Protein AF-A0ABD2TJL4-F1 (afdb_monomer_lite)

Foldseek 3Di:
DDDDDDDDDDDDDDDDDDDDDDDDDPPCPVVVPCPDPDDPPPPPPPPPPPDPPPPPPPPPPPPVPPPPPDPPPPDPPVPPPLVVQLVVCVVVPHDSVRSNVVSVVVVVVSVVVVVVVVVVDDDPVVVVVVVVVVVVVVVVVVVVVVVVVVVVVVVVVVVVVVVVVVVVVVVVVVVVVVVVVVVVVVVVVVVVVVVVVVVVVVVVVVVVVVVVVVVVVVVVVVVVVVVVVVVVVVVVVVVVVVVVVVVVVVVVVVD

pLDDT: mean 76.97, std 26.96, range [26.72, 98.69]

Radius of gyration: 64.55 Å; chains: 1; bounding box: 139×59×190 Å

InterPro domains:
  IPR024461 Coiled-coil domain-containing protein 90-like [PF07798] (80-253)
  IPR024461 Coiled-coil domain-containing protein 90-like [PTHR14360] (20-254)

Structure (mmCIF, N/CA/C/O backbone):
data_AF-A0ABD2TJL4-F1
#
_entry.id   AF-A0ABD2TJL4-F1
#
loop_
_atom_site.group_PDB
_atom_site.id
_atom_site.type_symbol
_atom_site.label_atom_id
_atom_site.label_alt_id
_atom_site.label_comp_id
_atom_site.label_asym_id
_atom_site.label_entity_id
_atom_site.label_seq_id
_atom_site.pdbx_PDB_ins_code
_atom_site.Cartn_x
_atom_site.Cartn_y
_atom_site.Cartn_z
_atom_site.occupancy
_atom_site.B_iso_or_equiv
_atom_site.auth_seq_id
_atom_site.auth_comp_id
_atom_site.auth_asym_id
_atom_site.auth_atom_id
_atom_site.pdbx_PDB_model_num
ATOM 1 N N . MET A 1 1 ? 21.143 36.050 20.249 1.00 42.44 1 MET A N 1
ATOM 2 C CA . MET A 1 1 ? 21.089 34.832 19.413 1.00 42.44 1 MET A CA 1
ATOM 3 C C . MET A 1 1 ? 22.159 33.862 19.900 1.00 42.44 1 MET A C 1
ATOM 5 O O . MET A 1 1 ? 23.292 33.943 19.453 1.00 42.44 1 MET A O 1
ATOM 9 N N . ALA A 1 2 ? 21.832 33.009 20.872 1.00 38.50 2 ALA A N 1
ATOM 10 C CA . ALA A 1 2 ? 22.730 31.973 21.382 1.00 38.50 2 ALA A CA 1
ATOM 11 C C . ALA A 1 2 ? 21.915 30.684 21.540 1.00 38.50 2 ALA A C 1
ATOM 13 O O . ALA A 1 2 ? 20.912 30.655 22.250 1.00 38.50 2 ALA A O 1
ATOM 14 N N . VAL A 1 3 ? 22.299 29.661 20.779 1.00 35.16 3 VAL A N 1
ATOM 15 C CA . VAL A 1 3 ? 21.586 28.390 20.629 1.00 35.16 3 VAL A CA 1
ATOM 16 C C . VAL A 1 3 ? 21.902 27.491 21.822 1.00 35.16 3 VAL A C 1
ATOM 18 O O . VAL A 1 3 ? 23.031 27.034 21.985 1.00 35.16 3 VAL A O 1
ATOM 21 N N . ALA A 1 4 ? 20.895 27.219 22.650 1.00 35.53 4 ALA A N 1
ATOM 22 C CA . ALA A 1 4 ? 20.973 26.240 23.725 1.00 35.53 4 ALA A CA 1
ATOM 23 C C . ALA A 1 4 ? 20.837 24.818 23.150 1.00 35.53 4 ALA A C 1
ATOM 25 O O . ALA A 1 4 ? 19.754 24.402 22.739 1.00 35.53 4 ALA A O 1
ATOM 26 N N . ARG A 1 5 ? 21.934 24.051 23.125 1.00 34.81 5 ARG A N 1
ATOM 27 C CA . ARG A 1 5 ? 21.904 22.601 22.872 1.00 34.81 5 ARG A CA 1
ATOM 28 C C . ARG A 1 5 ? 21.578 21.872 24.177 1.00 34.81 5 ARG A C 1
ATOM 30 O O . ARG A 1 5 ? 22.422 21.800 25.065 1.00 34.81 5 ARG A O 1
ATOM 37 N N . ARG A 1 6 ? 20.373 21.306 24.292 1.00 34.72 6 ARG A N 1
ATOM 38 C CA . ARG A 1 6 ? 20.069 20.289 25.311 1.00 34.72 6 ARG A CA 1
ATOM 39 C C . ARG A 1 6 ? 20.569 18.930 24.829 1.00 34.72 6 ARG A C 1
ATOM 41 O O . ARG A 1 6 ? 20.135 18.429 23.798 1.00 34.72 6 ARG A O 1
ATOM 48 N N . VAL A 1 7 ? 21.488 18.363 25.600 1.00 34.66 7 VAL A N 1
ATOM 49 C CA . VAL A 1 7 ? 21.928 16.969 25.526 1.00 34.66 7 VAL A CA 1
ATOM 50 C C . VAL A 1 7 ? 20.819 16.100 26.121 1.00 34.66 7 VAL A C 1
ATOM 52 O O . VAL A 1 7 ? 20.432 16.305 27.268 1.00 34.66 7 VAL A O 1
ATOM 55 N N . VAL A 1 8 ? 20.305 15.145 25.347 1.00 33.75 8 VAL A N 1
ATOM 56 C CA . VAL A 1 8 ? 19.460 14.055 25.853 1.00 33.75 8 VAL A CA 1
ATOM 57 C C . VAL A 1 8 ? 20.295 12.781 25.786 1.00 33.75 8 VAL A C 1
ATOM 59 O O . VAL A 1 8 ? 20.691 12.341 24.709 1.00 33.75 8 VAL A O 1
ATOM 62 N N . GLN A 1 9 ? 20.605 12.230 26.957 1.00 37.66 9 GLN A N 1
ATOM 63 C CA . GLN A 1 9 ? 21.255 10.935 27.137 1.00 37.66 9 GLN A CA 1
ATOM 64 C C . GLN A 1 9 ? 20.252 9.826 26.791 1.00 37.66 9 GLN A C 1
ATOM 66 O O . GLN A 1 9 ? 19.260 9.643 27.492 1.00 37.66 9 GLN A O 1
ATOM 71 N N . LEU A 1 10 ? 20.508 9.091 25.707 1.00 35.22 10 LEU A N 1
ATOM 72 C CA . LEU A 1 10 ? 19.808 7.846 25.394 1.00 35.22 10 LEU A CA 1
ATOM 73 C C . LEU A 1 10 ? 20.503 6.693 26.122 1.00 35.22 10 LEU A C 1
ATOM 75 O O . LEU A 1 10 ? 21.711 6.495 25.987 1.00 35.22 10 LEU A O 1
ATOM 79 N N . GLY A 1 11 ? 19.719 5.976 26.925 1.00 34.03 11 GLY A N 1
ATOM 80 C CA . GLY A 1 11 ? 20.148 4.826 27.706 1.00 34.03 11 GLY A CA 1
ATOM 81 C C . GLY A 1 11 ? 20.745 3.721 26.839 1.00 34.03 11 GLY A C 1
ATOM 82 O O . GLY A 1 11 ? 20.245 3.391 25.764 1.00 34.03 11 GLY A O 1
ATOM 83 N N . ALA A 1 12 ? 21.833 3.151 27.343 1.00 45.50 12 ALA A N 1
ATOM 84 C CA . ALA A 1 12 ? 22.473 1.972 26.800 1.00 45.50 12 ALA A CA 1
ATOM 85 C C . ALA A 1 12 ? 21.548 0.757 26.947 1.00 45.50 12 ALA A C 1
ATOM 87 O O . ALA A 1 12 ? 21.134 0.450 28.061 1.00 45.50 12 ALA A O 1
ATOM 88 N N . ASN A 1 13 ? 21.239 0.084 25.835 1.00 41.16 13 ASN A N 1
ATOM 89 C CA . ASN A 1 13 ? 21.202 -1.381 25.723 1.00 41.16 13 ASN A CA 1
ATOM 90 C C . A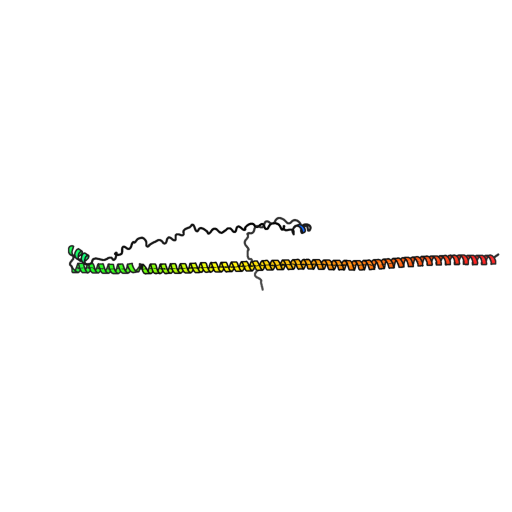SN A 1 13 ? 20.743 -1.804 24.320 1.00 41.16 13 ASN A C 1
ATOM 92 O O . ASN A 1 13 ? 19.564 -2.030 24.069 1.00 41.16 13 ASN A O 1
ATOM 96 N N . CYS A 1 14 ? 21.695 -1.967 23.402 1.00 33.62 14 CYS A N 1
ATOM 97 C CA . CYS A 1 14 ? 21.536 -2.890 22.282 1.00 33.62 14 CYS A CA 1
ATOM 98 C C . CYS A 1 14 ? 22.922 -3.407 21.885 1.00 33.62 14 CYS A C 1
ATOM 100 O O . CYS A 1 14 ? 23.736 -2.690 21.304 1.00 33.62 14 CYS A O 1
ATOM 102 N N . GLY A 1 15 ? 23.222 -4.643 22.283 1.00 40.53 15 GLY A N 1
ATOM 103 C CA . GLY A 1 15 ? 24.446 -5.329 21.900 1.00 40.53 15 GLY A CA 1
ATOM 104 C C . GLY A 1 15 ? 24.355 -5.792 20.452 1.00 40.53 15 GLY A C 1
ATOM 105 O O . GLY A 1 15 ? 23.811 -6.857 20.182 1.00 40.53 15 GLY A O 1
ATOM 106 N N . ILE A 1 16 ? 24.920 -5.017 19.528 1.00 36.53 16 ILE A N 1
ATOM 107 C CA . ILE A 1 16 ? 25.199 -5.473 18.164 1.00 36.53 16 ILE A CA 1
ATOM 108 C C . ILE A 1 16 ? 26.698 -5.762 18.081 1.00 36.53 16 ILE A C 1
ATOM 110 O O . ILE A 1 16 ? 27.532 -4.858 18.121 1.00 36.53 16 ILE A O 1
ATOM 114 N N . ARG A 1 17 ? 27.054 -7.049 17.994 1.00 34.81 17 ARG A N 1
ATOM 115 C CA . ARG A 1 17 ? 28.419 -7.496 17.687 1.00 34.81 17 ARG A CA 1
ATOM 116 C C . ARG A 1 17 ? 28.717 -7.166 16.221 1.00 34.81 17 ARG A C 1
ATOM 118 O O . ARG A 1 17 ? 28.210 -7.828 15.323 1.00 34.81 17 ARG A O 1
ATOM 125 N N . LEU A 1 18 ? 29.550 -6.155 15.992 1.00 31.59 18 LEU A N 1
ATOM 126 C CA . LEU A 1 18 ? 30.139 -5.844 14.688 1.00 31.59 18 LEU A CA 1
ATOM 127 C C . LEU A 1 18 ? 31.318 -6.788 14.414 1.00 31.59 18 LEU A C 1
ATOM 129 O O . LEU A 1 18 ? 32.402 -6.626 14.977 1.00 31.59 18 LEU A O 1
ATOM 133 N N . SER A 1 19 ? 31.126 -7.774 13.538 1.00 35.28 19 SER A N 1
ATOM 134 C CA . SER A 1 19 ? 32.228 -8.517 12.922 1.00 35.28 19 SER A CA 1
ATOM 135 C C . SER A 1 19 ? 32.819 -7.708 11.761 1.00 35.28 19 SER A C 1
ATOM 137 O O . SER A 1 19 ? 32.134 -7.354 10.807 1.00 35.28 19 SER A O 1
ATOM 139 N N . LYS A 1 20 ? 34.117 -7.422 11.902 1.00 33.03 20 LYS A N 1
ATOM 140 C CA . LYS A 1 20 ? 35.108 -6.892 10.949 1.00 33.03 20 LYS A CA 1
ATOM 141 C C . LYS A 1 20 ? 34.728 -6.951 9.456 1.00 33.03 20 LYS A C 1
ATOM 143 O O . LYS A 1 20 ? 34.492 -8.020 8.901 1.00 33.03 20 LYS A O 1
ATOM 148 N N . SER A 1 21 ? 34.812 -5.795 8.797 1.00 37.88 21 SER A N 1
ATOM 149 C CA . SER A 1 21 ? 34.733 -5.628 7.344 1.00 37.88 21 SER A CA 1
ATOM 150 C C . SER A 1 21 ? 35.943 -6.238 6.626 1.00 37.88 21 SER A C 1
ATOM 152 O O . SER A 1 21 ? 37.083 -5.862 6.909 1.00 37.88 21 SER A O 1
ATOM 154 N N . GLN A 1 22 ? 35.700 -7.086 5.628 1.00 34.91 22 GLN A N 1
ATOM 155 C CA . GLN A 1 22 ? 36.671 -7.406 4.581 1.00 34.91 22 GLN A CA 1
ATOM 156 C C . GLN A 1 22 ? 36.004 -7.269 3.204 1.00 34.91 22 GLN A C 1
ATOM 158 O O . GLN A 1 22 ? 35.014 -7.934 2.927 1.00 34.91 22 GLN A O 1
ATOM 163 N N . GLY A 1 23 ? 36.572 -6.371 2.391 1.00 34.91 23 GLY A N 1
ATOM 164 C CA . GLY A 1 23 ? 36.584 -6.337 0.921 1.00 34.91 23 GLY A CA 1
ATOM 165 C C . GLY A 1 23 ? 35.301 -6.672 0.154 1.00 34.91 23 GLY A C 1
ATOM 166 O O . GLY A 1 23 ? 34.973 -7.836 -0.054 1.00 34.91 23 GLY A O 1
ATOM 167 N N . ILE A 1 24 ? 34.660 -5.645 -0.407 1.00 36.31 24 ILE A N 1
ATOM 168 C CA . ILE A 1 24 ? 33.647 -5.796 -1.460 1.00 36.31 24 ILE A CA 1
ATOM 169 C C . ILE A 1 24 ? 34.366 -6.182 -2.761 1.00 36.31 24 ILE A C 1
ATOM 171 O O . ILE A 1 24 ? 35.155 -5.400 -3.285 1.00 36.31 24 ILE A O 1
ATOM 175 N N . ASN A 1 25 ? 34.090 -7.378 -3.288 1.00 34.94 25 ASN A N 1
ATOM 176 C CA . ASN A 1 25 ? 34.522 -7.803 -4.620 1.00 34.94 25 ASN A CA 1
ATOM 177 C C . ASN A 1 25 ? 33.280 -7.961 -5.518 1.00 34.94 25 ASN A C 1
ATOM 179 O O . ASN A 1 25 ? 32.357 -8.711 -5.191 1.00 34.94 25 ASN A O 1
ATOM 183 N N . ALA A 1 26 ? 33.239 -7.208 -6.620 1.00 40.59 26 ALA A N 1
ATOM 184 C CA . ALA A 1 26 ? 32.048 -6.939 -7.436 1.00 40.59 26 ALA A CA 1
ATOM 185 C C . ALA A 1 26 ? 31.557 -8.124 -8.298 1.00 40.59 26 ALA A C 1
ATOM 187 O O . ALA A 1 26 ? 30.568 -8.000 -9.012 1.00 40.59 26 ALA A O 1
ATOM 188 N N . SER A 1 27 ? 32.190 -9.294 -8.207 1.00 37.59 27 SER A N 1
ATOM 189 C CA . SER A 1 27 ? 31.814 -10.501 -8.957 1.00 37.59 27 SER A CA 1
ATOM 190 C C . SER A 1 27 ? 30.815 -11.423 -8.237 1.00 37.59 27 SER A C 1
ATOM 192 O O . SER A 1 27 ? 30.384 -12.416 -8.815 1.00 37.59 27 SER A O 1
ATOM 194 N N . LYS A 1 28 ? 30.396 -11.105 -6.999 1.00 34.62 28 LYS A N 1
ATOM 195 C CA . LYS A 1 28 ? 29.410 -11.903 -6.232 1.00 34.62 28 LYS A CA 1
ATOM 196 C C . LYS A 1 28 ? 27.978 -11.354 -6.229 1.00 34.62 28 LYS A C 1
ATOM 198 O O . LYS A 1 28 ? 27.081 -12.019 -5.716 1.00 34.62 28 LYS A O 1
ATOM 203 N N . VAL A 1 29 ? 27.737 -10.179 -6.813 1.00 37.38 29 VAL A N 1
ATOM 204 C CA . VAL A 1 29 ? 26.411 -9.529 -6.783 1.00 37.38 29 VAL A CA 1
ATOM 205 C C . VAL A 1 29 ? 25.371 -10.324 -7.587 1.00 37.38 29 VAL A C 1
ATOM 207 O O . VAL A 1 29 ? 24.209 -10.387 -7.197 1.00 37.38 29 VAL A O 1
ATOM 210 N N . SER A 1 30 ? 25.793 -11.040 -8.633 1.00 33.00 30 SER A N 1
ATOM 211 C CA . SER A 1 30 ? 24.885 -11.823 -9.482 1.00 33.00 30 SER A CA 1
ATOM 212 C C . SER A 1 30 ? 24.359 -13.112 -8.836 1.00 33.00 30 SER A C 1
ATOM 214 O O . SER A 1 30 ? 23.378 -13.664 -9.320 1.00 33.00 30 SER A O 1
ATOM 216 N N . ALA A 1 31 ? 24.964 -13.589 -7.740 1.00 34.97 31 ALA A N 1
ATOM 217 C CA . ALA A 1 31 ? 24.500 -14.790 -7.034 1.00 34.97 31 ALA A CA 1
ATOM 218 C C . ALA A 1 31 ? 23.518 -14.481 -5.888 1.00 34.97 31 ALA A C 1
ATOM 220 O O . ALA A 1 31 ? 22.809 -15.373 -5.435 1.00 34.97 31 ALA A O 1
ATOM 221 N N . ALA A 1 32 ? 23.442 -13.225 -5.431 1.00 34.97 32 ALA A N 1
ATOM 222 C CA . ALA A 1 32 ? 22.561 -12.827 -4.330 1.00 34.97 32 ALA A CA 1
ATOM 223 C C . ALA A 1 32 ? 21.126 -12.488 -4.779 1.00 34.97 32 ALA A C 1
ATOM 225 O O . ALA A 1 32 ? 20.250 -12.325 -3.933 1.00 34.97 32 ALA A O 1
ATOM 226 N N . LEU A 1 33 ? 20.869 -12.395 -6.093 1.00 35.19 33 LEU A N 1
ATOM 227 C CA . LEU A 1 33 ? 19.545 -12.068 -6.641 1.00 35.19 33 LEU A CA 1
ATOM 228 C C . LEU A 1 33 ? 18.708 -13.290 -7.047 1.00 35.19 33 LEU A C 1
ATOM 230 O O . LEU A 1 33 ? 17.633 -13.141 -7.621 1.00 35.19 33 LEU A O 1
ATOM 234 N N . LEU A 1 34 ? 19.179 -14.495 -6.732 1.00 35.91 34 LEU A N 1
ATOM 235 C CA . LEU A 1 34 ? 18.381 -15.713 -6.799 1.00 35.91 34 LEU A CA 1
ATOM 236 C C . LEU A 1 34 ? 17.977 -16.101 -5.378 1.00 35.91 34 LEU A C 1
ATOM 238 O O . LEU A 1 34 ? 18.436 -17.106 -4.840 1.00 35.91 34 LEU A O 1
ATOM 242 N N . ILE A 1 35 ? 17.124 -15.278 -4.756 1.00 39.25 35 ILE A N 1
ATOM 243 C CA . ILE A 1 35 ? 16.329 -15.772 -3.633 1.00 39.25 35 ILE A CA 1
ATOM 244 C C . ILE A 1 35 ? 15.370 -16.795 -4.224 1.00 39.25 35 ILE A C 1
ATOM 246 O O . ILE A 1 35 ? 14.420 -16.480 -4.942 1.00 39.25 35 ILE A O 1
ATOM 250 N N . ASP A 1 36 ? 15.755 -18.029 -3.947 1.00 30.31 36 ASP A N 1
ATOM 251 C CA . ASP A 1 36 ? 15.087 -19.277 -4.203 1.00 30.31 36 ASP A CA 1
ATOM 252 C C . ASP A 1 36 ? 13.565 -19.145 -4.098 1.00 30.31 36 ASP A C 1
ATOM 254 O O . ASP A 1 36 ? 12.971 -18.918 -3.042 1.00 30.31 36 ASP A O 1
ATOM 258 N N . ARG A 1 37 ? 12.932 -19.280 -5.260 1.00 37.72 37 ARG A N 1
ATOM 259 C CA . ARG A 1 37 ? 11.506 -19.506 -5.418 1.00 37.72 37 ARG A CA 1
ATOM 260 C C . ARG A 1 37 ? 11.262 -20.982 -5.115 1.00 37.72 37 ARG A C 1
ATOM 262 O O . ARG A 1 37 ? 10.964 -21.751 -6.022 1.00 37.72 37 ARG A O 1
ATOM 269 N N . SER A 1 38 ? 11.384 -21.387 -3.856 1.00 28.50 38 SER A N 1
ATOM 270 C CA . SER A 1 38 ? 10.951 -22.712 -3.436 1.00 28.50 38 SER A CA 1
ATOM 271 C C . SER A 1 38 ? 10.408 -22.674 -2.004 1.00 28.50 38 SER A C 1
ATOM 273 O O . SER A 1 38 ? 11.038 -22.201 -1.069 1.00 28.50 38 SER A O 1
ATOM 275 N N . GLN A 1 39 ? 9.162 -23.132 -1.874 1.00 31.36 39 GLN A N 1
ATOM 276 C CA . GLN A 1 39 ? 8.481 -23.431 -0.617 1.00 31.36 39 GLN A CA 1
ATOM 277 C C . GLN A 1 39 ? 8.200 -22.251 0.332 1.00 31.36 39 GLN A C 1
ATOM 279 O O . GLN A 1 39 ? 8.649 -22.222 1.475 1.00 31.36 39 GLN A O 1
ATOM 284 N N . ILE A 1 40 ? 7.218 -21.417 -0.035 1.00 33.34 40 ILE A N 1
ATOM 285 C CA . ILE A 1 40 ? 6.183 -21.088 0.964 1.00 33.34 40 ILE A CA 1
ATOM 286 C C . ILE A 1 40 ? 5.356 -22.365 1.107 1.00 33.34 40 ILE A C 1
ATOM 288 O O . ILE A 1 40 ? 4.298 -2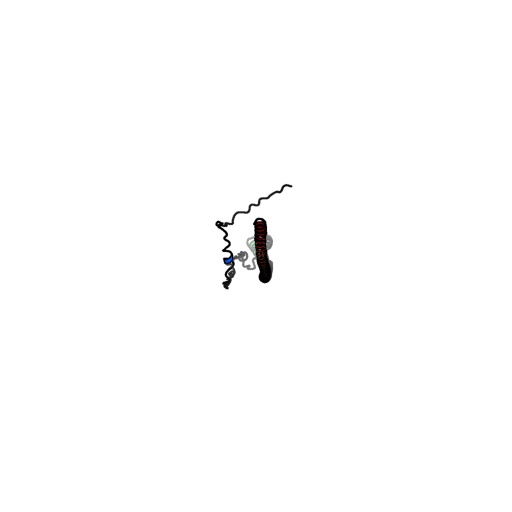2.530 0.502 1.00 33.34 40 ILE A O 1
ATOM 292 N N . ASN A 1 41 ? 5.942 -23.339 1.805 1.00 27.91 41 ASN A N 1
ATOM 293 C CA . ASN A 1 41 ? 5.224 -24.504 2.261 1.00 27.91 41 ASN A CA 1
ATOM 294 C C . ASN A 1 41 ? 4.058 -23.960 3.081 1.00 27.91 41 ASN A C 1
ATOM 296 O O . ASN A 1 41 ? 4.244 -23.029 3.872 1.00 27.91 41 ASN A O 1
ATOM 300 N N . ALA A 1 42 ? 2.867 -24.497 2.848 1.00 33.69 42 ALA A N 1
ATOM 301 C CA . ALA A 1 42 ? 1.696 -24.274 3.673 1.00 33.69 42 ALA A CA 1
ATOM 302 C C . ALA A 1 42 ? 1.965 -24.870 5.064 1.00 33.69 42 ALA A C 1
ATOM 304 O O . ALA A 1 42 ? 1.390 -25.875 5.466 1.00 33.69 42 ALA A O 1
ATOM 305 N N . GLY A 1 43 ? 2.900 -24.271 5.798 1.00 26.72 43 GLY A N 1
ATOM 306 C CA . GLY A 1 43 ? 3.000 -24.414 7.225 1.00 26.72 43 GLY A CA 1
ATOM 307 C C . GLY 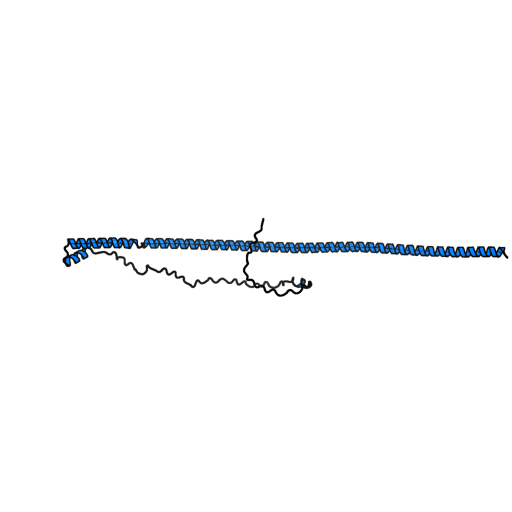A 1 43 ? 1.753 -23.750 7.748 1.00 26.72 43 GLY A C 1
ATOM 308 O O . GLY A 1 43 ? 1.681 -22.522 7.767 1.00 26.72 43 GLY A O 1
ATOM 309 N N . SER A 1 44 ? 0.756 -24.579 8.072 1.00 31.97 44 SER A N 1
ATOM 310 C CA . SER A 1 44 ? -0.312 -24.249 9.003 1.00 31.97 44 SER A CA 1
ATOM 311 C C . SER A 1 44 ? 0.282 -23.287 10.014 1.00 31.97 44 SER A C 1
ATOM 313 O O . SER A 1 44 ? 1.133 -23.677 10.820 1.00 31.97 44 SER A O 1
ATOM 315 N N . VAL A 1 45 ? -0.079 -22.009 9.901 1.00 30.52 45 VAL A N 1
ATOM 316 C CA . VAL A 1 45 ? 0.181 -21.075 10.977 1.00 30.52 45 VAL A CA 1
ATOM 317 C C . VAL A 1 45 ? -0.726 -21.608 12.066 1.00 30.52 45 VAL A C 1
ATOM 319 O O . VAL A 1 45 ? -1.913 -21.292 12.104 1.00 30.52 45 VAL A O 1
ATOM 322 N N . ASN A 1 46 ? -0.180 -22.501 12.894 1.00 32.59 46 ASN A N 1
ATOM 323 C CA . ASN A 1 46 ? -0.719 -22.788 14.201 1.00 32.59 46 ASN A CA 1
ATOM 324 C C . ASN A 1 46 ? -0.610 -21.459 14.936 1.00 32.59 46 ASN A C 1
ATOM 326 O O . ASN A 1 46 ? 0.352 -21.184 15.651 1.00 32.59 46 ASN A O 1
ATOM 330 N N . PHE A 1 47 ? -1.599 -20.601 14.691 1.00 29.45 47 PHE A N 1
ATOM 331 C CA . PHE A 1 47 ? -2.015 -19.626 15.658 1.00 29.45 47 PHE A CA 1
ATOM 332 C C . PHE A 1 47 ? -2.269 -20.465 16.887 1.00 29.45 47 PHE A C 1
ATOM 334 O O . PHE A 1 47 ? -3.165 -21.309 16.892 1.00 29.45 47 PHE A O 1
ATOM 341 N N . TYR A 1 48 ? -1.390 -20.303 17.872 1.00 31.95 48 TYR A N 1
ATOM 342 C CA . TYR A 1 48 ? -1.688 -20.679 19.231 1.00 31.95 48 TYR A CA 1
ATOM 343 C C . TYR A 1 48 ? -3.080 -20.119 19.483 1.00 31.95 48 TYR A C 1
ATOM 345 O O . TYR A 1 48 ? -3.267 -18.910 19.611 1.00 31.95 48 TYR A O 1
ATOM 353 N N . SER A 1 49 ? -4.068 -21.011 19.416 1.00 29.53 49 SER A N 1
ATOM 354 C CA . SER A 1 49 ? -5.352 -20.803 20.033 1.00 29.53 49 SER A CA 1
ATOM 355 C C . SER A 1 49 ? -4.957 -20.458 21.448 1.00 29.53 49 SER A C 1
ATOM 357 O O . SER A 1 49 ? -4.450 -21.324 22.161 1.00 29.53 49 SER A O 1
ATOM 359 N N . SER A 1 50 ? -5.042 -19.176 21.796 1.00 34.97 50 SER A N 1
ATOM 360 C CA . SER A 1 50 ? -4.970 -18.758 23.180 1.00 34.97 50 SER A CA 1
ATOM 361 C C . SER A 1 50 ? -6.030 -19.600 23.857 1.00 34.97 50 SER A C 1
ATOM 363 O O . SER A 1 50 ? -7.224 -19.381 23.642 1.00 34.97 50 SER A O 1
ATOM 365 N N . GLU A 1 51 ? -5.593 -20.656 24.549 1.00 30.31 51 GLU A N 1
ATOM 366 C CA . GLU A 1 51 ? -6.473 -21.411 25.413 1.00 30.31 51 GLU A CA 1
ATOM 367 C C . GLU A 1 51 ? -7.215 -20.365 26.237 1.00 30.31 51 GLU A C 1
ATOM 369 O O . GLU A 1 51 ? -6.577 -19.418 26.722 1.00 30.31 51 GLU A O 1
ATOM 374 N N . PRO A 1 52 ? -8.548 -20.469 26.351 1.00 34.41 52 PRO A N 1
ATOM 375 C CA . PRO A 1 52 ? -9.270 -19.599 27.249 1.00 34.41 52 PRO A CA 1
ATOM 376 C C . PRO A 1 52 ? -8.595 -19.797 28.592 1.00 34.41 52 PRO A C 1
ATOM 378 O O . PRO A 1 52 ? -8.583 -20.916 29.109 1.00 34.41 52 PRO A O 1
ATOM 381 N N . TYR A 1 53 ? -7.950 -18.744 29.092 1.00 30.55 53 TYR A N 1
ATOM 382 C CA . TYR A 1 53 ? -7.317 -18.743 30.395 1.00 30.55 53 TYR A CA 1
ATOM 383 C C . TYR A 1 53 ? -8.404 -19.227 31.340 1.00 30.55 53 TYR A C 1
ATOM 385 O O . TYR A 1 53 ? -9.369 -18.512 31.625 1.00 30.55 53 TYR A O 1
ATOM 393 N N . LYS A 1 54 ? -8.304 -20.496 31.743 1.00 34.81 54 LYS A N 1
ATOM 394 C CA . LYS A 1 54 ? -9.098 -21.036 32.824 1.00 34.81 54 LYS A CA 1
ATOM 395 C C . LYS A 1 54 ? -8.661 -20.190 33.995 1.00 34.81 54 LYS A C 1
ATOM 397 O O . LYS A 1 54 ? -7.578 -20.391 34.538 1.00 34.81 54 LYS A O 1
ATOM 402 N N . SER A 1 55 ? -9.480 -19.194 34.314 1.00 35.09 55 SER A N 1
ATOM 403 C CA . SER A 1 55 ? -9.430 -18.453 35.560 1.00 35.09 55 SER A CA 1
ATOM 404 C C . SER A 1 55 ? -9.707 -19.461 36.674 1.00 35.09 55 SER A C 1
ATOM 406 O O . SER A 1 55 ? -10.809 -19.595 37.192 1.00 35.09 55 SER A O 1
ATOM 408 N N . SER A 1 56 ? -8.690 -20.265 36.970 1.00 42.38 56 SER A N 1
ATOM 409 C CA . SER A 1 56 ? -8.573 -21.099 38.148 1.00 42.38 56 SER A CA 1
ATOM 410 C C . SER A 1 56 ? -7.822 -20.287 39.187 1.00 42.38 56 SER A C 1
ATOM 412 O O . SER A 1 56 ? -6.735 -20.625 39.633 1.00 42.38 56 SER A O 1
ATOM 414 N N . ALA A 1 57 ? -8.428 -19.177 39.555 1.00 39.41 57 ALA A N 1
ATOM 415 C CA . ALA A 1 57 ? -8.399 -18.698 40.910 1.00 39.41 57 ALA A CA 1
ATOM 416 C C . ALA A 1 57 ? -9.774 -18.089 41.063 1.00 39.41 57 ALA A C 1
ATOM 418 O O . ALA A 1 57 ? -10.055 -16.997 40.570 1.00 39.41 57 ALA A O 1
ATOM 419 N N . ALA A 1 58 ? -10.662 -18.870 41.668 1.00 41.47 58 ALA A N 1
ATOM 420 C CA . ALA A 1 58 ? -11.832 -18.327 42.299 1.00 41.47 58 ALA A CA 1
ATOM 421 C C . ALA A 1 58 ? -11.342 -17.190 43.204 1.00 41.47 58 ALA A C 1
ATOM 423 O O . ALA A 1 58 ? -10.991 -17.415 44.359 1.00 41.47 58 ALA A O 1
ATOM 424 N N . ASN A 1 59 ? -11.365 -15.958 42.693 1.00 38.84 59 ASN A N 1
ATOM 425 C CA . ASN A 1 59 ? -11.694 -14.806 43.505 1.00 38.84 59 ASN A CA 1
ATOM 426 C C . ASN A 1 59 ? -13.147 -15.036 43.894 1.00 38.84 59 ASN A C 1
ATOM 428 O O . ASN A 1 59 ? -14.086 -14.441 43.367 1.00 38.84 59 ASN A O 1
ATOM 432 N N . LYS A 1 60 ? -13.302 -15.995 44.809 1.00 36.75 60 LYS A N 1
ATOM 433 C CA . LYS A 1 60 ? -14.310 -16.007 45.831 1.00 36.75 60 LYS A CA 1
ATOM 434 C C . LYS A 1 60 ? -14.093 -14.649 46.478 1.00 36.75 60 LYS A C 1
ATOM 436 O O . LYS A 1 60 ? -13.287 -14.485 47.387 1.00 36.75 60 LYS A O 1
ATOM 441 N N . PHE A 1 61 ? -14.729 -13.632 45.905 1.00 39.38 61 PHE A N 1
ATOM 442 C CA . PHE A 1 61 ? -15.196 -12.529 46.696 1.00 39.38 61 PHE A CA 1
ATOM 443 C C . PHE A 1 61 ? -16.064 -13.235 47.719 1.00 39.38 61 PHE A C 1
ATOM 445 O O . PHE A 1 61 ? -17.217 -13.574 47.457 1.00 39.38 61 PHE A O 1
ATOM 452 N N . ASP A 1 62 ? -15.430 -13.598 48.835 1.00 37.91 62 ASP A N 1
ATOM 453 C CA . ASP A 1 62 ? -16.100 -13.834 50.084 1.00 37.91 62 ASP A CA 1
ATOM 454 C C . ASP A 1 62 ? -16.816 -12.509 50.329 1.00 37.91 62 ASP A C 1
ATOM 456 O O . ASP A 1 62 ? -16.327 -11.606 51.008 1.00 37.91 62 ASP A O 1
ATOM 460 N N . TYR A 1 63 ? -18.007 -12.381 49.736 1.00 41.62 63 TYR A N 1
ATOM 461 C CA . TYR A 1 63 ? -19.124 -11.786 50.422 1.00 41.62 63 TYR A CA 1
ATOM 462 C C . TYR A 1 63 ? -19.141 -12.533 51.736 1.00 41.62 63 TYR A C 1
ATOM 464 O O . TYR A 1 63 ? -19.681 -13.634 51.850 1.00 41.62 63 TYR A O 1
ATOM 472 N N . ARG A 1 64 ? -18.421 -11.969 52.705 1.00 39.19 64 ARG A N 1
ATOM 473 C CA . ARG A 1 64 ? -18.535 -12.306 54.100 1.00 39.19 64 ARG A CA 1
ATOM 474 C C . ARG A 1 64 ? -20.025 -12.166 54.331 1.00 39.19 64 ARG A C 1
ATOM 476 O O . ARG A 1 64 ? -20.546 -11.054 54.363 1.00 39.19 64 ARG A O 1
ATOM 483 N N . GLN A 1 65 ? -20.725 -13.295 54.320 1.00 41.25 65 GLN A N 1
ATOM 484 C CA . GLN A 1 65 ? -22.147 -13.350 54.569 1.00 41.25 65 GLN A CA 1
ATOM 485 C C . GLN A 1 65 ? -22.317 -12.996 56.038 1.00 41.25 65 GLN A C 1
ATOM 487 O O . GLN A 1 65 ? -22.437 -13.858 56.902 1.00 41.25 65 GLN A O 1
ATOM 492 N N . ILE A 1 66 ? -22.277 -11.698 56.330 1.00 44.47 66 ILE A N 1
ATOM 493 C CA . ILE A 1 66 ? -22.550 -11.152 57.656 1.00 44.47 66 ILE A CA 1
ATOM 494 C C . ILE A 1 66 ? -24.030 -11.410 58.013 1.00 44.47 66 ILE A C 1
ATOM 496 O O . ILE A 1 66 ? -24.420 -11.327 59.170 1.00 44.47 66 ILE A O 1
ATOM 500 N N . SER A 1 67 ? -24.854 -11.832 57.051 1.00 47.16 67 SER A N 1
ATOM 501 C CA . SER A 1 67 ? -26.280 -12.097 57.218 1.00 47.16 67 SER A CA 1
ATOM 502 C C . SER A 1 67 ? -26.665 -13.556 57.518 1.00 47.16 67 SER A C 1
ATOM 504 O O . SER A 1 67 ? -27.847 -13.805 57.745 1.00 47.16 67 SER A O 1
ATOM 506 N N . GLN A 1 68 ? -25.736 -14.523 57.589 1.00 41.91 68 GLN A N 1
ATOM 507 C CA . GLN A 1 68 ? -26.105 -15.928 57.866 1.00 41.91 68 GLN A CA 1
ATOM 508 C C . GLN A 1 68 ? -26.099 -16.360 59.343 1.00 41.91 68 GLN A C 1
ATOM 510 O O . GLN A 1 68 ? -26.455 -17.501 59.634 1.00 41.91 68 GLN A O 1
ATOM 515 N N . LEU A 1 69 ? -25.823 -15.464 60.297 1.00 42.69 69 LEU A N 1
ATOM 516 C CA . LEU A 1 69 ? -25.997 -15.759 61.728 1.00 42.69 69 LEU A CA 1
ATOM 517 C C . LEU A 1 69 ? -27.222 -15.072 62.339 1.00 42.69 69 LEU A C 1
ATOM 519 O O . LEU A 1 69 ? -27.159 -14.493 63.413 1.00 42.69 69 LEU A O 1
ATOM 523 N N . ALA A 1 70 ? -28.357 -15.162 61.659 1.00 42.44 70 ALA A N 1
ATOM 524 C CA . ALA A 1 70 ? -29.659 -15.138 62.307 1.00 42.44 70 ALA A CA 1
ATOM 525 C C . ALA A 1 70 ? -30.696 -15.627 61.299 1.00 42.44 70 ALA A C 1
ATOM 527 O O . ALA A 1 70 ? -31.132 -14.882 60.425 1.00 42.44 70 ALA A O 1
ATOM 528 N N . LYS A 1 71 ? -31.165 -16.871 61.452 1.00 38.81 71 LYS A N 1
ATOM 529 C CA . LYS A 1 71 ? -32.554 -17.153 61.078 1.00 38.81 71 LYS A CA 1
ATOM 530 C C . LYS A 1 71 ? -33.385 -16.093 61.810 1.00 38.81 71 LYS A C 1
ATOM 532 O O . LYS A 1 71 ? -33.345 -16.104 63.044 1.00 38.81 71 LYS A O 1
ATOM 537 N N . PRO A 1 72 ? -34.118 -15.181 61.145 1.00 45.34 72 PRO A N 1
ATOM 538 C CA . PRO A 1 72 ? -35.115 -14.435 61.868 1.00 45.34 72 PRO A CA 1
ATOM 539 C C . PRO A 1 72 ? -36.233 -15.440 62.067 1.00 45.34 72 PRO A C 1
ATOM 541 O O . PRO A 1 72 ? -37.142 -15.580 61.254 1.00 45.34 72 PRO A O 1
ATOM 544 N N . ASN A 1 73 ? -36.156 -16.173 63.166 1.00 38.88 73 ASN A N 1
ATOM 545 C CA . ASN A 1 73 ? -37.388 -16.526 63.824 1.00 38.88 73 ASN A CA 1
ATOM 546 C C . ASN A 1 73 ? -38.014 -15.174 64.172 1.00 38.88 73 ASN A C 1
ATOM 548 O O . ASN A 1 73 ? -37.624 -14.527 65.144 1.00 38.88 73 ASN A O 1
ATOM 552 N N . GLY A 1 74 ? -38.883 -14.686 63.280 1.00 48.09 74 GLY A N 1
ATOM 553 C CA . GLY A 1 74 ? -39.734 -13.542 63.549 1.00 48.09 74 GLY A CA 1
ATOM 554 C C . GLY A 1 74 ? -40.366 -13.766 64.917 1.00 48.09 74 GLY A C 1
ATOM 555 O O . GLY A 1 74 ? -40.828 -14.875 65.186 1.00 48.09 74 GLY A O 1
ATOM 556 N N . LYS A 1 75 ? -40.330 -12.726 65.761 1.00 44.00 75 LYS A N 1
ATOM 557 C CA . LYS A 1 75 ? -40.598 -12.706 67.218 1.00 44.00 75 LYS A CA 1
ATOM 558 C C . LYS A 1 75 ? -39.351 -12.684 68.116 1.00 44.00 75 LYS A C 1
ATOM 560 O O . LYS A 1 75 ? -39.245 -13.437 69.077 1.00 44.00 75 LYS A O 1
ATOM 565 N N . ARG A 1 76 ? -38.462 -11.715 67.894 1.00 46.97 76 ARG A N 1
ATOM 566 C CA . ARG A 1 76 ? -37.864 -10.983 69.026 1.00 46.97 76 ARG A CA 1
ATOM 567 C C . ARG A 1 76 ? -38.165 -9.493 68.909 1.00 46.97 76 ARG A C 1
ATOM 569 O O . ARG A 1 76 ? -37.279 -8.659 68.996 1.00 46.97 76 ARG A O 1
ATOM 576 N N . ALA A 1 77 ? -39.440 -9.162 68.718 1.00 56.12 77 ALA A N 1
ATOM 577 C CA . ALA A 1 77 ? -39.923 -7.978 69.407 1.00 56.12 77 ALA A CA 1
ATOM 578 C C . ALA A 1 77 ? -39.746 -8.310 70.893 1.00 56.12 77 ALA A C 1
ATOM 580 O O . ALA A 1 77 ? -40.197 -9.377 71.323 1.00 56.12 77 ALA A O 1
ATOM 581 N N . PHE A 1 78 ? -39.004 -7.491 71.636 1.00 56.91 78 PHE A N 1
ATOM 582 C CA . PHE A 1 78 ? -38.988 -7.557 73.095 1.00 56.91 78 PHE A CA 1
ATOM 583 C C . PHE A 1 78 ? -40.398 -7.192 73.570 1.00 56.91 78 PHE A C 1
ATOM 585 O O . PHE A 1 78 ? -40.675 -6.070 73.968 1.00 56.91 78 PHE A O 1
ATOM 592 N N . LEU A 1 79 ? -41.325 -8.139 73.435 1.00 68.69 79 LEU A N 1
ATOM 593 C CA . LEU A 1 79 ? -42.676 -8.039 73.946 1.00 68.69 79 LEU A CA 1
ATOM 594 C C . LEU A 1 79 ? -42.543 -8.245 75.446 1.00 68.69 79 LEU A C 1
ATOM 5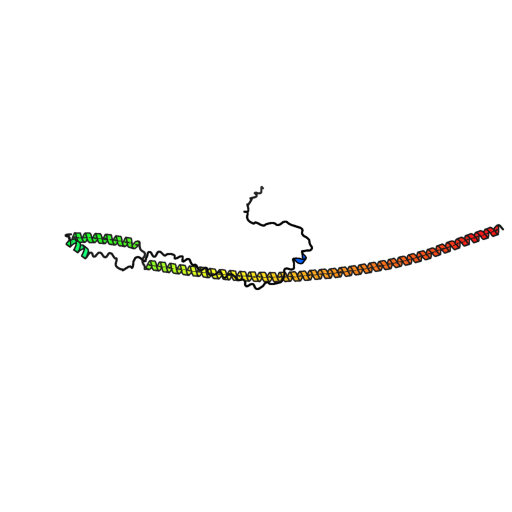96 O O . LEU A 1 79 ? -42.545 -9.374 75.939 1.00 68.69 79 LEU A O 1
ATOM 600 N N . VAL A 1 80 ? -42.322 -7.146 76.161 1.00 79.75 80 VAL A N 1
ATOM 601 C CA . VAL A 1 80 ? -42.484 -7.145 77.606 1.00 79.75 80 VAL A CA 1
ATOM 602 C C . VAL A 1 80 ? -43.960 -7.387 77.863 1.00 79.75 80 VAL A C 1
ATOM 604 O O . VAL A 1 80 ? -44.805 -6.564 77.524 1.00 79.75 80 VAL A O 1
ATOM 607 N N . ASP A 1 81 ? -44.273 -8.546 78.432 1.00 88.56 81 ASP A N 1
ATOM 608 C CA . ASP A 1 81 ? -45.593 -8.807 78.988 1.00 88.56 81 ASP A CA 1
ATOM 609 C C . ASP A 1 81 ? -45.756 -7.924 80.231 1.00 88.56 81 ASP A C 1
ATOM 611 O O . ASP A 1 81 ? -45.296 -8.266 81.329 1.00 88.56 81 ASP A O 1
ATOM 615 N N . THR A 1 82 ? -46.326 -6.738 80.014 1.00 89.94 82 THR A N 1
ATOM 616 C CA . THR A 1 82 ? -46.499 -5.692 81.026 1.00 89.94 82 THR A CA 1
ATOM 617 C C . THR A 1 82 ? -47.347 -6.196 82.186 1.00 89.94 82 THR A C 1
ATOM 619 O O . THR A 1 82 ? -46.982 -5.999 83.343 1.00 89.94 82 THR A O 1
ATOM 622 N N . LEU A 1 83 ? -48.416 -6.944 81.901 1.00 89.69 83 LEU A N 1
ATOM 623 C CA . LEU A 1 83 ? -49.298 -7.503 82.920 1.00 89.69 83 LEU A CA 1
ATOM 624 C C . LEU A 1 83 ? -48.579 -8.556 83.767 1.00 89.69 83 LEU A C 1
ATOM 626 O O . LEU A 1 83 ? -48.637 -8.506 84.996 1.00 89.69 83 LEU A O 1
ATOM 630 N N . ALA A 1 84 ? -47.861 -9.492 83.143 1.00 90.06 84 ALA A N 1
ATOM 631 C CA . ALA A 1 84 ? -47.104 -10.488 83.894 1.00 90.06 84 ALA A CA 1
ATOM 632 C C . ALA A 1 84 ? -45.952 -9.860 84.694 1.00 90.06 84 ALA A C 1
ATOM 634 O O . ALA A 1 84 ? -45.591 -10.379 85.752 1.00 90.06 84 ALA A O 1
ATOM 635 N N . LEU A 1 85 ? -45.361 -8.759 84.218 1.00 91.69 85 LEU A N 1
ATOM 636 C CA . LEU A 1 85 ? -44.323 -8.034 84.951 1.00 91.69 85 LEU A CA 1
ATOM 637 C C . LEU A 1 85 ? -44.884 -7.339 86.197 1.00 91.69 85 LEU A C 1
ATOM 639 O O . LEU A 1 85 ? -44.337 -7.552 87.279 1.00 91.69 85 LEU A O 1
ATOM 643 N N . VAL A 1 86 ? -46.005 -6.623 86.072 1.00 94.00 86 VAL A N 1
ATOM 644 C CA . VAL A 1 86 ? -46.704 -5.993 87.205 1.00 94.00 86 VAL A CA 1
ATOM 645 C C . VAL A 1 86 ? -47.096 -7.040 88.249 1.00 94.00 86 VAL A C 1
ATOM 647 O O . VAL A 1 86 ? -46.717 -6.916 89.411 1.00 94.00 86 VAL A O 1
ATOM 650 N N . ARG A 1 87 ? -47.733 -8.145 87.837 1.00 92.00 87 ARG A N 1
ATOM 651 C CA . ARG A 1 87 ? -48.157 -9.222 88.756 1.00 92.00 87 ARG A CA 1
ATOM 652 C C . ARG A 1 87 ? -46.990 -9.870 89.502 1.00 92.00 87 ARG A C 1
ATOM 654 O O . ARG A 1 87 ? -47.130 -10.256 90.661 1.00 92.00 87 ARG A O 1
ATOM 661 N N . ARG A 1 88 ? -45.818 -9.985 88.867 1.00 92.38 88 ARG A N 1
ATOM 662 C CA . ARG A 1 88 ? -44.599 -10.491 89.523 1.00 92.38 88 ARG A CA 1
ATOM 663 C C . ARG A 1 88 ? -44.014 -9.503 90.531 1.00 92.38 88 ARG A C 1
ATOM 665 O O . ARG A 1 88 ? -43.456 -9.947 91.532 1.00 92.38 88 ARG A O 1
ATOM 672 N N . LEU A 1 89 ? -44.105 -8.201 90.266 1.00 92.75 89 LEU A N 1
ATOM 673 C CA . LEU A 1 89 ? -43.661 -7.157 91.192 1.00 92.75 89 LEU A CA 1
ATOM 674 C C . LEU A 1 89 ? -44.586 -7.096 92.416 1.00 92.75 89 LEU A C 1
ATOM 676 O O . LEU A 1 89 ? -44.102 -7.116 93.547 1.00 92.75 89 LEU A O 1
ATOM 680 N N . GLU A 1 90 ? -45.900 -7.159 92.199 1.00 93.25 90 GLU A N 1
ATOM 681 C CA . GLU A 1 90 ? -46.910 -7.245 93.263 1.00 93.25 90 GLU A CA 1
ATOM 682 C C . GLU A 1 90 ? -46.717 -8.480 94.151 1.00 93.25 90 GLU A C 1
ATOM 684 O O . GLU A 1 90 ? -46.708 -8.375 95.376 1.00 93.25 90 GLU A O 1
ATOM 689 N N . ALA A 1 91 ? -46.467 -9.651 93.551 1.00 92.94 91 ALA A N 1
ATOM 690 C CA . ALA A 1 91 ? -46.206 -10.892 94.288 1.00 92.94 91 ALA A CA 1
ATOM 691 C C . ALA A 1 91 ? -44.943 -10.835 95.171 1.00 92.94 91 ALA A C 1
ATOM 693 O O . ALA A 1 91 ? -44.784 -11.655 96.074 1.00 92.94 91 ALA A O 1
ATOM 694 N N . ARG A 1 92 ? -44.038 -9.877 94.924 1.00 91.75 92 ARG A N 1
ATOM 695 C CA . ARG A 1 92 ? -42.846 -9.613 95.748 1.00 91.75 92 ARG A CA 1
ATOM 696 C C . ARG A 1 92 ? -43.024 -8.446 96.723 1.00 91.75 92 ARG A C 1
ATOM 698 O O . ARG A 1 92 ? -42.046 -8.022 97.332 1.00 91.75 92 ARG A O 1
ATOM 705 N N . GLY A 1 93 ? -44.251 -7.957 96.894 1.00 90.56 93 GLY A N 1
ATOM 706 C CA . GLY A 1 93 ? -44.594 -6.919 97.865 1.00 90.56 93 GLY A CA 1
ATOM 707 C C . GLY A 1 93 ? -44.471 -5.485 97.347 1.00 90.56 93 GLY A C 1
ATOM 708 O O . GLY A 1 93 ? -44.512 -4.562 98.156 1.00 90.56 93 GLY A O 1
ATOM 709 N N . VAL A 1 94 ? -44.324 -5.271 96.033 1.00 93.81 94 VAL A N 1
ATOM 710 C CA . VAL A 1 94 ? -44.359 -3.922 95.443 1.00 93.81 94 VAL A CA 1
ATOM 711 C C . VAL A 1 94 ? -45.820 -3.457 95.325 1.00 93.81 94 VAL A C 1
ATOM 713 O O . VAL A 1 94 ? -46.635 -4.193 94.769 1.00 93.81 94 VAL A O 1
ATOM 716 N N . PRO A 1 95 ? -46.186 -2.257 95.809 1.00 93.81 95 PRO A N 1
ATOM 717 C CA . PRO A 1 95 ? -47.524 -1.695 95.616 1.00 93.81 95 PRO A CA 1
ATOM 718 C C . PRO A 1 95 ? -47.905 -1.583 94.132 1.00 93.81 95 PRO A C 1
ATOM 720 O O . PRO A 1 95 ? -47.061 -1.224 93.313 1.00 93.81 95 PRO A O 1
ATOM 723 N N . SER A 1 96 ? -49.180 -1.821 93.802 1.00 91.44 96 SER A N 1
ATOM 724 C CA . SER A 1 96 ? -49.709 -1.831 92.421 1.00 91.44 96 SER A CA 1
ATOM 725 C C . SER A 1 96 ? -49.278 -0.605 91.604 1.00 91.44 96 SER A C 1
ATOM 727 O O . SER A 1 96 ? -48.719 -0.760 90.523 1.00 91.44 96 SER A O 1
ATOM 729 N N . GLU A 1 97 ? -49.435 0.610 92.144 1.00 91.62 97 GLU A N 1
ATOM 730 C CA . GLU A 1 97 ? -49.061 1.844 91.430 1.00 91.62 97 GLU A CA 1
ATOM 731 C C . GLU A 1 97 ? -47.555 1.941 91.144 1.00 91.62 97 GLU A C 1
ATOM 733 O O . GLU A 1 97 ? -47.137 2.400 90.083 1.00 91.62 97 GLU A O 1
ATOM 738 N N . GLN A 1 98 ? -46.717 1.471 92.072 1.00 92.38 98 GLN A N 1
ATOM 739 C CA . GLN A 1 98 ? -45.266 1.465 91.879 1.00 92.38 98 GLN A CA 1
ATOM 740 C C . GLN A 1 98 ? -44.846 0.384 90.877 1.00 92.38 98 GLN A C 1
ATOM 742 O O . GLN A 1 98 ? -43.952 0.614 90.064 1.00 92.38 98 GLN A O 1
ATOM 747 N N . ALA A 1 99 ? -45.500 -0.780 90.898 1.00 93.12 99 ALA A N 1
ATOM 748 C CA . ALA A 1 99 ? -45.264 -1.853 89.939 1.00 93.12 99 ALA A CA 1
ATOM 749 C C . ALA A 1 99 ? -45.632 -1.431 88.505 1.00 93.12 99 ALA A C 1
ATOM 751 O O . ALA A 1 99 ? -44.887 -1.732 87.566 1.00 93.12 99 ALA A O 1
ATOM 752 N N . GLU A 1 100 ? -46.733 -0.696 88.340 1.00 92.06 100 GLU A N 1
ATOM 753 C CA . GLU A 1 100 ? -47.147 -0.100 87.066 1.00 92.06 100 GLU A CA 1
ATOM 754 C C . GLU A 1 100 ? -46.166 0.978 86.593 1.00 92.06 100 GLU A C 1
ATOM 756 O O . GLU A 1 100 ? -45.703 0.913 85.453 1.00 92.06 100 GLU A O 1
ATOM 761 N N . ALA A 1 101 ? -45.763 1.908 87.466 1.00 93.31 101 ALA A N 1
ATOM 762 C CA . ALA A 1 101 ? -44.806 2.962 87.125 1.00 93.31 101 ALA A CA 1
ATOM 763 C C . ALA A 1 101 ? -43.435 2.404 86.697 1.00 93.31 101 ALA A C 1
ATOM 765 O O . ALA A 1 101 ? -42.877 2.825 85.682 1.00 93.31 101 ALA A O 1
ATOM 766 N N . ILE A 1 102 ? -42.909 1.410 87.422 1.00 92.44 102 ILE A N 1
ATOM 767 C CA . ILE A 1 102 ? -41.650 0.729 87.076 1.00 92.44 102 ILE A CA 1
ATOM 768 C C . ILE A 1 102 ? -41.782 0.003 85.733 1.00 92.44 102 ILE A C 1
ATOM 770 O O . ILE A 1 102 ? -40.894 0.092 84.884 1.00 92.44 102 ILE A O 1
ATOM 774 N N . THR A 1 103 ? -42.896 -0.701 85.519 1.00 92.69 103 THR A N 1
ATOM 775 C CA . THR A 1 103 ? -43.164 -1.403 84.256 1.00 92.69 103 THR A CA 1
ATOM 776 C C . THR A 1 103 ? -43.263 -0.425 83.083 1.00 92.69 103 THR A C 1
ATOM 778 O O . THR A 1 103 ? -42.719 -0.708 82.014 1.00 92.69 103 THR A O 1
ATOM 781 N N . SER A 1 104 ? -43.890 0.737 83.282 1.00 91.38 104 SER A N 1
ATOM 782 C CA . SER A 1 104 ? -43.990 1.800 82.278 1.00 91.38 104 SER A CA 1
ATOM 783 C C . SER A 1 104 ? -42.613 2.343 81.894 1.00 91.38 104 SER A C 1
ATOM 785 O O . SER A 1 104 ? -42.270 2.331 80.715 1.00 91.38 104 SER A O 1
ATOM 787 N N . ALA A 1 105 ? -41.787 2.720 82.877 1.00 93.56 105 ALA A N 1
ATOM 788 C CA . ALA A 1 105 ? -40.442 3.248 82.632 1.00 93.56 105 ALA A CA 1
ATOM 789 C C . ALA A 1 105 ? -39.531 2.237 81.909 1.00 93.56 105 ALA A C 1
ATOM 791 O O . ALA A 1 105 ? -38.780 2.595 81.006 1.00 93.56 105 ALA A O 1
ATOM 792 N N . ILE A 1 106 ? -39.618 0.948 82.265 1.00 90.75 106 ILE A N 1
ATOM 793 C CA . ILE A 1 106 ? -38.874 -0.119 81.575 1.00 90.75 106 ILE A CA 1
ATOM 794 C C . ILE A 1 106 ? -39.346 -0.270 80.124 1.00 90.75 106 ILE A C 1
ATOM 796 O O . ILE A 1 106 ? -38.526 -0.464 79.228 1.00 90.75 106 ILE A O 1
ATOM 800 N N . THR A 1 107 ? -40.657 -0.197 79.886 1.00 89.38 107 THR A N 1
ATOM 801 C CA . THR A 1 107 ? -41.229 -0.334 78.540 1.00 89.38 107 THR A CA 1
ATOM 802 C C . THR A 1 107 ? -40.816 0.835 77.643 1.00 89.38 107 THR A C 1
ATOM 804 O O . THR A 1 107 ? -40.473 0.613 76.486 1.00 89.38 107 THR A O 1
ATOM 807 N N . GLU A 1 108 ? -40.778 2.054 78.182 1.00 89.94 108 GLU A N 1
ATOM 808 C CA . GLU A 1 108 ? -40.316 3.260 77.484 1.00 89.94 108 GLU A CA 1
ATOM 809 C C . GLU A 1 108 ? -38.841 3.150 77.073 1.00 89.94 108 GLU A C 1
ATOM 811 O O . GLU A 1 108 ? -38.532 3.194 75.884 1.00 89.94 108 GLU A O 1
ATOM 816 N N . VAL A 1 109 ? -37.939 2.854 78.019 1.00 91.25 109 VAL A N 1
ATOM 817 C CA . VAL A 1 109 ? -36.500 2.691 77.728 1.00 91.25 109 VAL A CA 1
ATOM 818 C C . VAL A 1 109 ? -36.240 1.573 76.712 1.00 91.25 109 VAL A C 1
ATOM 820 O O . VAL A 1 109 ? -35.333 1.682 75.883 1.00 91.25 109 VAL A O 1
ATOM 823 N N . LEU A 1 110 ? -37.015 0.483 76.756 1.00 88.62 110 LEU A N 1
ATOM 824 C CA . LEU A 1 110 ? -36.896 -0.612 75.790 1.00 88.62 110 LEU A CA 1
ATOM 825 C C . LEU A 1 110 ? -37.395 -0.231 74.396 1.00 88.62 110 LEU A C 1
ATOM 827 O O . LEU A 1 110 ? -36.772 -0.649 73.419 1.00 88.62 110 LEU A O 1
ATOM 831 N N . ASN A 1 111 ? -38.473 0.548 74.293 1.00 87.06 111 ASN A N 1
ATOM 832 C CA . ASN A 1 111 ? -38.968 1.050 73.013 1.00 87.06 111 ASN A CA 1
ATOM 833 C C . ASN A 1 111 ? -37.956 2.010 72.376 1.00 87.06 111 ASN A C 1
ATOM 835 O O . ASN A 1 111 ? -37.572 1.787 71.229 1.00 87.06 111 ASN A O 1
ATOM 839 N N . ASP A 1 112 ? -37.433 2.971 73.142 1.00 88.62 112 ASP A N 1
ATOM 840 C CA . ASP A 1 112 ? -36.409 3.916 72.674 1.00 88.62 112 ASP A CA 1
ATOM 841 C C . ASP A 1 112 ? -35.132 3.190 72.230 1.00 88.62 112 ASP A C 1
ATOM 843 O O . ASP A 1 112 ? -34.560 3.458 71.170 1.00 88.62 112 ASP A O 1
ATOM 847 N N . SER A 1 113 ? -34.694 2.204 73.021 1.00 87.31 113 SER A N 1
ATOM 848 C CA . SER A 1 113 ? -33.525 1.387 72.686 1.00 87.31 113 SER A CA 1
ATOM 849 C C . SER A 1 113 ? -33.749 0.566 71.414 1.00 87.31 113 SER A C 1
ATOM 851 O O . SER A 1 113 ? -32.831 0.419 70.605 1.00 87.31 113 SER A O 1
ATOM 853 N N . LEU A 1 114 ? -34.954 0.019 71.222 1.00 84.25 114 LEU A N 1
ATOM 854 C CA . LEU A 1 114 ? -35.294 -0.776 70.045 1.00 84.25 114 LEU A CA 1
ATOM 855 C C . LEU A 1 114 ? -35.374 0.087 68.784 1.00 84.25 114 LEU A C 1
ATOM 857 O O . LEU A 1 114 ? -34.865 -0.335 67.748 1.00 84.25 114 LEU A O 1
ATOM 861 N N . GLU A 1 115 ? -35.965 1.278 68.866 1.00 83.62 115 GLU A N 1
ATOM 862 C CA . GLU A 1 115 ? -36.044 2.222 67.748 1.00 83.62 115 GLU A CA 1
ATOM 863 C C . GLU A 1 115 ? -34.649 2.703 67.330 1.00 83.62 115 GLU A C 1
ATOM 865 O O . GLU A 1 115 ? -34.281 2.613 66.155 1.00 83.62 115 GLU A O 1
ATOM 870 N N . ASN A 1 116 ? -33.806 3.078 68.296 1.00 86.50 116 ASN A N 1
ATOM 871 C CA . ASN A 1 116 ? -32.424 3.475 68.030 1.00 86.50 116 ASN A CA 1
ATOM 872 C C . ASN A 1 116 ? -31.604 2.354 67.356 1.00 86.50 116 ASN A C 1
ATOM 874 O O . ASN A 1 116 ? -30.839 2.596 66.420 1.00 86.50 116 ASN A O 1
ATOM 878 N N . VAL A 1 117 ? -31.783 1.103 67.793 1.00 84.75 117 VAL A N 1
ATOM 879 C CA . VAL A 1 117 ? -31.130 -0.055 67.166 1.00 84.75 117 VAL A CA 1
ATOM 880 C C . VAL A 1 117 ? -31.720 -0.341 65.780 1.00 84.75 117 VAL A C 1
ATOM 882 O O . VAL A 1 117 ? -30.962 -0.650 64.862 1.00 84.75 117 VAL A O 1
ATOM 885 N N . ALA A 1 118 ? -33.034 -0.199 65.590 1.00 83.50 118 ALA A N 1
ATOM 886 C CA . ALA A 1 118 ? -33.699 -0.414 64.305 1.00 83.50 118 ALA A CA 1
ATOM 887 C C . ALA A 1 118 ? -33.178 0.529 63.209 1.00 83.50 118 ALA A C 1
ATOM 889 O O . ALA A 1 118 ? -32.983 0.078 62.083 1.00 83.50 118 ALA A O 1
ATOM 890 N N . HIS A 1 119 ? -32.850 1.783 63.541 1.00 81.62 119 HIS A N 1
ATOM 891 C CA . HIS A 1 119 ? -32.229 2.729 62.602 1.00 81.62 119 HIS A CA 1
ATOM 892 C C . HIS A 1 119 ? -30.839 2.304 62.096 1.00 81.62 119 HIS A C 1
ATOM 894 O O . HIS A 1 119 ? -30.405 2.765 61.042 1.00 81.62 119 HIS A O 1
ATOM 900 N N . SER A 1 120 ? -30.139 1.416 62.810 1.00 86.19 120 SER A N 1
ATOM 901 C CA . SER A 1 120 ? -28.837 0.881 62.378 1.00 86.19 120 SER A CA 1
ATOM 902 C C . SER A 1 120 ? -28.961 -0.288 61.393 1.00 86.19 120 SER A C 1
ATOM 904 O O . SER A 1 120 ? -27.956 -0.730 60.830 1.00 86.19 120 SER A O 1
ATOM 906 N N . PHE A 1 121 ? -30.173 -0.810 61.183 1.00 85.94 121 PHE A N 1
ATOM 907 C CA . PHE A 1 121 ? -30.436 -1.915 60.269 1.00 85.94 121 PHE A CA 1
ATOM 908 C C . PHE A 1 121 ? -31.164 -1.439 59.015 1.00 85.94 121 PHE A C 1
ATOM 910 O O . PHE A 1 121 ? -32.025 -0.569 59.048 1.00 85.94 121 PHE A O 1
ATOM 917 N N . VAL A 1 122 ? -30.842 -2.071 57.890 1.00 87.38 122 VAL A N 1
ATOM 918 C CA . VAL A 1 122 ? -31.561 -1.881 56.627 1.00 87.38 122 VAL A CA 1
ATOM 919 C C . VAL A 1 122 ? -32.674 -2.919 56.540 1.00 87.38 122 VAL A C 1
ATOM 921 O O . VAL A 1 122 ? -32.471 -4.088 56.890 1.00 87.38 122 VAL A O 1
ATOM 924 N N . SER A 1 123 ? -33.853 -2.521 56.059 1.00 87.75 123 SER A N 1
ATOM 925 C CA . SER A 1 123 ? -34.951 -3.468 55.876 1.00 87.75 123 SER A CA 1
ATOM 926 C C . SER A 1 123 ? -34.617 -4.499 54.790 1.00 87.75 123 SER A C 1
ATOM 928 O O . SER A 1 123 ? -33.863 -4.247 53.848 1.00 87.75 123 SER A O 1
ATOM 930 N N . ARG A 1 124 ? -35.219 -5.690 54.875 1.00 89.12 124 ARG A N 1
ATOM 931 C CA . ARG A 1 124 ? -35.026 -6.728 53.847 1.00 89.12 124 ARG A CA 1
ATOM 932 C C . ARG A 1 124 ? -35.464 -6.268 52.457 1.00 89.12 124 ARG A C 1
ATOM 934 O O . ARG A 1 124 ? -34.814 -6.615 51.478 1.00 89.12 124 ARG A O 1
ATOM 941 N N . ALA A 1 125 ? -36.533 -5.476 52.385 1.00 89.94 125 ALA A N 1
ATOM 942 C CA . ALA A 1 125 ? -37.038 -4.934 51.130 1.00 89.94 125 ALA A CA 1
ATOM 943 C C . ALA A 1 125 ? -36.041 -3.951 50.492 1.00 89.94 125 ALA A C 1
ATOM 945 O O . ALA A 1 125 ? -35.789 -4.024 49.292 1.00 89.94 125 ALA A O 1
ATOM 946 N N . GLU A 1 126 ? -35.431 -3.067 51.286 1.00 89.56 126 GLU A N 1
ATOM 947 C CA . GLU A 1 126 ? -34.409 -2.131 50.799 1.00 89.56 126 GLU A CA 1
ATOM 948 C C . GLU A 1 126 ? -33.123 -2.847 50.382 1.00 89.56 126 GLU A C 1
ATOM 950 O O . GLU A 1 126 ? -32.551 -2.515 49.343 1.00 89.56 126 GLU A O 1
ATOM 955 N N . MET A 1 127 ? -32.695 -3.861 51.142 1.00 93.12 127 MET A N 1
ATOM 956 C CA . MET A 1 127 ? -31.542 -4.692 50.789 1.00 93.12 127 MET A CA 1
ATOM 957 C C . MET A 1 127 ? -31.757 -5.398 49.446 1.00 93.12 127 MET A C 1
ATOM 959 O O . MET A 1 127 ? -30.915 -5.285 48.559 1.00 93.12 127 MET A O 1
ATOM 963 N N . GLN A 1 128 ? -32.910 -6.048 49.265 1.00 94.38 128 GLN A N 1
ATOM 964 C CA . GLN A 1 128 ? -33.256 -6.730 48.017 1.00 94.38 128 GLN A CA 1
ATOM 965 C C . GLN A 1 128 ? -33.369 -5.749 46.842 1.00 94.38 128 GLN A C 1
ATOM 967 O O . GLN A 1 128 ? -32.899 -6.034 45.744 1.00 94.38 128 GLN A O 1
ATOM 972 N N . LYS A 1 129 ? -33.937 -4.558 47.064 1.00 95.75 129 LYS A N 1
ATOM 973 C CA . LYS A 1 129 ? -33.978 -3.499 46.046 1.00 95.75 129 LYS A CA 1
ATOM 974 C C . LYS A 1 129 ? -32.571 -3.062 45.627 1.00 95.75 129 LYS A C 1
ATOM 976 O O . LYS A 1 129 ? -32.324 -2.890 44.437 1.00 95.75 129 LYS A O 1
ATOM 981 N N . SER A 1 130 ? -31.659 -2.879 46.583 1.00 94.31 130 SER A N 1
ATOM 982 C CA . SER A 1 130 ? -30.261 -2.529 46.303 1.00 94.31 130 SER A CA 1
ATOM 983 C C . SER A 1 130 ? -29.558 -3.625 45.498 1.00 94.31 130 SER A C 1
ATOM 985 O O . SER A 1 130 ? -28.899 -3.322 44.506 1.00 94.31 130 SER A O 1
ATOM 987 N N . GLU A 1 131 ? -29.765 -4.894 45.861 1.00 95.88 131 GLU A N 1
ATOM 988 C CA . GLU A 1 131 ? -29.230 -6.053 45.137 1.00 95.88 131 GLU A CA 1
ATOM 989 C C . GLU A 1 131 ? -29.732 -6.099 43.687 1.00 95.88 131 GLU A C 1
ATOM 991 O O . GLU A 1 131 ? -28.923 -6.167 42.765 1.00 95.88 131 GLU A O 1
ATOM 996 N N . MET A 1 132 ? -31.041 -5.930 43.466 1.00 96.38 132 MET A N 1
ATOM 997 C CA . MET A 1 132 ? -31.618 -5.876 42.117 1.00 96.38 132 MET A CA 1
ATOM 998 C C . MET A 1 132 ? -31.039 -4.730 41.274 1.00 96.38 132 MET A C 1
ATOM 1000 O O . MET A 1 132 ? -30.772 -4.906 40.086 1.00 96.38 132 MET A O 1
ATOM 1004 N N . ILE A 1 133 ? -30.831 -3.548 41.867 1.00 97.19 133 ILE A N 1
ATOM 1005 C CA . ILE A 1 133 ? -30.223 -2.403 41.170 1.00 97.19 133 ILE A CA 1
ATOM 1006 C C . ILE A 1 133 ? -28.760 -2.702 40.819 1.00 97.19 133 ILE A C 1
ATOM 1008 O O . ILE A 1 133 ? -28.320 -2.395 39.711 1.00 97.19 133 ILE A O 1
ATOM 1012 N N . GLN A 1 134 ? -28.002 -3.303 41.739 1.00 97.44 134 GLN A N 1
ATOM 1013 C CA . GLN A 1 134 ? -26.614 -3.692 41.488 1.00 97.44 134 GLN A CA 1
ATOM 1014 C C . GLN A 1 134 ? -26.516 -4.736 40.375 1.00 97.44 134 GLN A C 1
ATOM 1016 O O . GLN A 1 134 ? -25.704 -4.572 39.465 1.00 97.44 134 GLN A O 1
ATOM 1021 N N . GLU A 1 135 ? -27.366 -5.761 40.399 1.00 96.38 135 GLU A N 1
ATOM 1022 C CA . GLU A 1 135 ? -27.413 -6.797 39.368 1.00 96.38 135 GLU A CA 1
ATOM 1023 C C . GLU A 1 135 ? -27.787 -6.214 37.998 1.00 96.38 135 GLU A C 1
ATOM 1025 O O . GLU A 1 135 ? -27.125 -6.502 36.999 1.00 96.38 135 GLU A O 1
ATOM 1030 N N . ALA A 1 136 ? -28.779 -5.319 37.946 1.00 97.44 136 ALA A N 1
ATOM 1031 C CA . ALA A 1 136 ? -29.165 -4.630 36.717 1.00 97.44 136 ALA A CA 1
ATOM 1032 C C . ALA A 1 136 ? -28.020 -3.772 36.150 1.00 97.44 136 ALA A C 1
ATOM 1034 O O . ALA A 1 136 ? -27.735 -3.829 34.951 1.00 97.44 136 ALA A O 1
ATOM 1035 N N . ASN A 1 137 ? -27.325 -3.015 37.004 1.00 98.06 137 ASN A N 1
ATOM 1036 C CA . ASN A 1 137 ? -26.179 -2.201 36.597 1.00 98.06 137 ASN A CA 1
ATOM 1037 C C . ASN A 1 137 ? -25.014 -3.062 36.100 1.00 98.06 137 ASN A C 1
ATOM 1039 O O . ASN A 1 137 ? -24.401 -2.736 35.084 1.00 98.06 137 ASN A O 1
ATOM 1043 N N . LEU A 1 138 ? -24.727 -4.175 36.779 1.00 98.25 138 LEU A N 1
ATOM 1044 C CA . LEU A 1 138 ? -23.673 -5.104 36.382 1.00 98.25 138 LEU A CA 1
ATOM 1045 C C . LEU A 1 138 ? -23.999 -5.780 35.047 1.00 98.25 138 LEU A C 1
ATOM 1047 O O . LEU A 1 138 ? -23.129 -5.892 34.184 1.00 98.25 138 LEU A O 1
ATOM 1051 N N . SER A 1 139 ? -25.255 -6.180 34.848 1.00 97.69 139 SER A N 1
ATOM 1052 C CA . SER A 1 139 ? -25.732 -6.747 33.585 1.00 97.69 139 SER A CA 1
ATOM 1053 C C . SER A 1 139 ? -25.613 -5.740 32.437 1.00 97.69 139 SER A C 1
ATOM 1055 O O . SER A 1 139 ? -25.052 -6.056 31.385 1.00 97.69 139 SER A O 1
ATOM 1057 N N . LYS A 1 140 ? -26.034 -4.489 32.667 1.00 98.19 140 LYS A N 1
ATOM 1058 C CA . LYS A 1 140 ? -25.888 -3.400 31.696 1.00 98.19 140 LYS A CA 1
ATOM 1059 C C . LYS A 1 140 ? -24.420 -3.155 31.346 1.00 98.19 140 LYS A C 1
ATOM 1061 O O . LYS A 1 140 ? -24.071 -3.187 30.169 1.00 98.19 140 LYS A O 1
ATOM 1066 N N . PHE A 1 141 ? -23.556 -2.999 32.347 1.00 98.25 141 PHE A N 1
ATOM 1067 C CA . PHE A 1 141 ? -22.120 -2.811 32.141 1.00 98.25 141 PHE A CA 1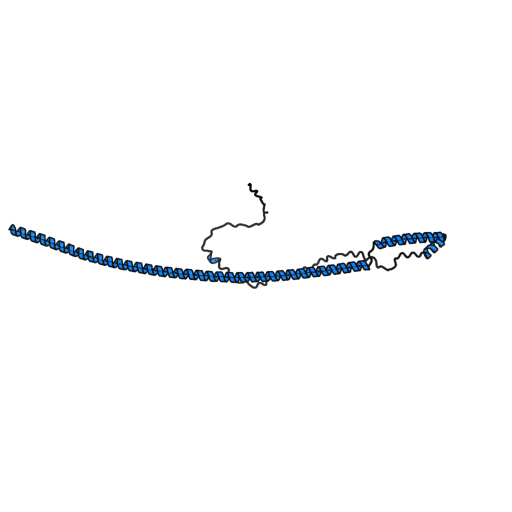
ATOM 1068 C C . PHE A 1 141 ? -21.506 -3.957 31.329 1.00 98.25 141 PHE A C 1
ATOM 1070 O O . PHE A 1 141 ? -20.782 -3.720 30.365 1.00 98.25 141 PHE A O 1
ATOM 1077 N N . LYS A 1 142 ? -21.846 -5.208 31.659 1.00 98.31 142 LYS A N 1
ATOM 1078 C CA . LYS A 1 142 ? -21.390 -6.381 30.908 1.00 98.31 142 LYS A CA 1
ATOM 1079 C C . LYS A 1 142 ? -21.815 -6.315 29.438 1.00 98.31 142 LYS A C 1
ATOM 1081 O O . LYS A 1 142 ? -20.992 -6.582 28.566 1.00 98.31 142 LYS A O 1
ATOM 1086 N N . SER A 1 143 ? -23.068 -5.946 29.168 1.00 98.06 143 SER A N 1
ATOM 1087 C CA . SER A 1 143 ? -23.577 -5.823 27.797 1.00 98.06 143 SER A CA 1
ATOM 1088 C C . SER A 1 143 ? -22.880 -4.712 27.005 1.00 98.06 143 SER A C 1
ATOM 1090 O O . SER A 1 143 ? -22.533 -4.920 25.845 1.00 98.06 143 SER A O 1
ATOM 1092 N N . GLU A 1 144 ? -22.594 -3.569 27.635 1.00 98.31 144 GLU A N 1
ATOM 1093 C CA . GLU A 1 144 ? -21.875 -2.457 27.007 1.00 98.31 144 GLU A CA 1
ATOM 1094 C C . GLU A 1 144 ? -20.422 -2.831 26.695 1.00 98.31 144 GLU A C 1
ATOM 1096 O O . GLU A 1 144 ? -19.941 -2.567 25.594 1.00 98.31 144 GLU A O 1
ATOM 1101 N N . VAL A 1 145 ? -19.733 -3.501 27.626 1.00 98.19 145 VAL A N 1
ATOM 1102 C CA . VAL A 1 145 ? -18.362 -3.990 27.411 1.00 98.19 145 VAL A CA 1
ATOM 1103 C C . VAL A 1 145 ? -18.321 -5.002 26.271 1.00 98.19 145 VAL A C 1
ATOM 1105 O O . VAL A 1 145 ? -17.479 -4.879 25.383 1.00 98.19 145 VAL A O 1
ATOM 1108 N N . GLN A 1 146 ? -19.240 -5.970 26.263 1.00 98.06 146 GLN A N 1
ATOM 1109 C CA . GLN A 1 146 ? -19.312 -6.975 25.205 1.00 98.06 146 GLN A CA 1
ATOM 1110 C C . GLN A 1 146 ? -19.604 -6.331 23.842 1.00 98.06 146 GLN A C 1
ATOM 1112 O O . GLN A 1 146 ? -18.879 -6.577 22.880 1.00 98.06 146 GLN A O 1
ATOM 1117 N N . SER A 1 147 ? -20.605 -5.450 23.770 1.00 97.81 147 SER A N 1
ATOM 1118 C CA . SER A 1 147 ? -20.952 -4.735 22.539 1.00 97.81 147 SER A CA 1
ATOM 1119 C C . SER A 1 147 ? -19.792 -3.878 22.027 1.00 97.81 147 SER A C 1
ATOM 1121 O O . SER A 1 147 ? -19.524 -3.863 20.826 1.00 97.81 147 SER A O 1
ATOM 1123 N N . SER A 1 148 ? -19.089 -3.183 22.924 1.00 98.12 148 SER A N 1
ATOM 1124 C CA . SER A 1 148 ? -17.916 -2.382 22.578 1.00 98.12 148 SER A CA 1
ATOM 1125 C C . SER A 1 148 ? -16.787 -3.258 22.035 1.00 98.12 148 SER A C 1
ATOM 1127 O O . SER A 1 148 ? -16.215 -2.959 20.986 1.00 98.12 148 SER A O 1
ATOM 1129 N N . GLN A 1 149 ? -16.504 -4.385 22.692 1.00 97.94 149 GLN A N 1
ATOM 1130 C CA . GLN A 1 149 ? -15.478 -5.327 22.256 1.00 97.94 149 GLN A CA 1
ATOM 1131 C C . GLN A 1 149 ? -15.788 -5.909 20.870 1.00 97.94 149 GLN A C 1
ATOM 1133 O O . GLN A 1 149 ? -14.912 -5.913 20.004 1.00 97.94 149 GLN A O 1
ATOM 1138 N N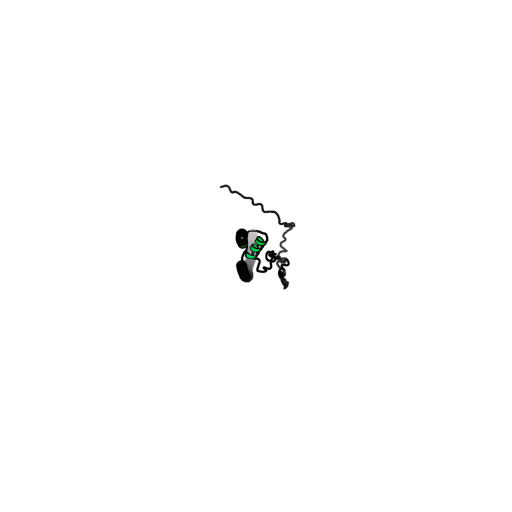 . GLU A 1 150 ? -17.022 -6.360 20.638 1.00 97.75 150 GLU A N 1
ATOM 1139 C CA . GLU A 1 150 ? -17.467 -6.885 19.341 1.00 97.75 150 GLU A CA 1
ATOM 1140 C C . GLU A 1 150 ? -17.372 -5.820 18.238 1.00 97.75 150 GLU A C 1
ATOM 1142 O O . GLU A 1 150 ? -16.885 -6.099 17.137 1.00 97.75 150 GLU A O 1
ATOM 1147 N N . HIS A 1 151 ? -17.761 -4.578 18.542 1.00 98.06 151 HIS A N 1
ATOM 1148 C CA . HIS A 1 151 ? -17.649 -3.457 17.614 1.00 98.06 151 HIS A CA 1
ATOM 1149 C C . HIS A 1 151 ? -16.187 -3.145 17.264 1.00 98.06 151 HIS A C 1
ATOM 1151 O O . HIS A 1 151 ? -15.839 -3.055 16.085 1.00 98.06 151 HIS A O 1
ATOM 1157 N N . HIS A 1 152 ? -15.309 -3.019 18.264 1.00 98.00 152 HIS A N 1
ATOM 1158 C CA . HIS A 1 152 ? -13.884 -2.764 18.045 1.00 98.00 152 HIS A CA 1
ATOM 1159 C C . HIS A 1 152 ? -13.213 -3.895 17.265 1.00 98.00 152 HIS A C 1
ATOM 1161 O O . HIS A 1 152 ? -12.425 -3.626 16.360 1.00 98.00 152 HIS A O 1
ATOM 1167 N N . PHE A 1 153 ? -13.548 -5.149 17.569 1.00 98.38 153 PHE A N 1
ATOM 1168 C CA . PHE A 1 153 ? -13.030 -6.297 16.834 1.00 98.38 153 PHE A CA 1
ATOM 1169 C C . PHE A 1 153 ? -13.463 -6.267 15.364 1.00 98.38 153 PHE A C 1
ATOM 1171 O O . PHE A 1 153 ? -12.625 -6.390 14.472 1.00 98.38 153 PHE A O 1
ATOM 1178 N N . SER A 1 154 ? -14.748 -6.015 15.104 1.00 97.62 154 SER A N 1
ATOM 1179 C CA . SER A 1 154 ? -15.290 -5.908 13.744 1.00 97.62 154 SER A CA 1
ATOM 1180 C C . SER A 1 154 ? -14.645 -4.761 12.960 1.00 97.62 154 SER A C 1
ATOM 1182 O O . SER A 1 154 ? -14.313 -4.907 11.781 1.00 97.62 154 SER A O 1
ATOM 1184 N N . LEU A 1 155 ? -14.421 -3.619 13.618 1.00 98.06 155 LEU A N 1
ATOM 1185 C CA . LEU A 1 155 ? -13.747 -2.468 13.027 1.00 98.06 155 LEU A CA 1
ATOM 1186 C C . LEU A 1 155 ? -12.300 -2.800 12.644 1.00 98.06 155 LEU A C 1
ATOM 1188 O O . LEU A 1 155 ? -11.904 -2.553 11.506 1.00 98.06 155 LEU A O 1
ATOM 1192 N N . LEU A 1 156 ? -11.543 -3.399 13.567 1.00 98.31 156 LEU A N 1
ATOM 1193 C CA . LEU A 1 156 ? -10.158 -3.810 13.335 1.00 98.31 156 LEU A CA 1
ATOM 1194 C C . LEU A 1 156 ? -10.059 -4.846 12.216 1.00 98.31 156 LEU A C 1
ATOM 1196 O O . LEU A 1 156 ? -9.196 -4.729 11.351 1.00 98.31 156 LEU A O 1
ATOM 1200 N N . GLN A 1 157 ? -10.958 -5.830 12.185 1.00 98.12 157 GLN A N 1
ATOM 1201 C CA . GLN A 1 157 ? -10.990 -6.832 11.122 1.00 98.12 157 GLN A CA 1
ATOM 1202 C C . GLN A 1 157 ? -11.228 -6.186 9.750 1.00 98.12 157 GLN A C 1
ATOM 1204 O O . GLN A 1 157 ? -10.533 -6.507 8.785 1.00 98.12 157 GLN A O 1
ATOM 1209 N N . ARG A 1 158 ? -12.155 -5.224 9.663 1.00 98.38 158 ARG A N 1
ATOM 1210 C CA . ARG A 1 158 ? -12.417 -4.464 8.433 1.00 98.38 158 ARG A CA 1
ATOM 1211 C C . ARG A 1 158 ? -11.206 -3.631 8.001 1.00 98.38 158 ARG A C 1
ATOM 1213 O O . ARG A 1 158 ? -10.921 -3.543 6.808 1.00 98.38 158 ARG A O 1
ATOM 1220 N N . GLU A 1 159 ? -10.512 -2.993 8.940 1.00 98.31 159 GLU A N 1
ATOM 1221 C CA . GLU A 1 159 ? -9.311 -2.202 8.647 1.00 98.31 159 GLU A CA 1
ATOM 1222 C C . GLU A 1 159 ? -8.136 -3.070 8.202 1.00 98.31 159 GLU A C 1
ATOM 1224 O O . GLU A 1 159 ? -7.466 -2.717 7.232 1.00 98.31 159 GLU A O 1
ATOM 1229 N N . LEU A 1 160 ? -7.930 -4.226 8.838 1.00 98.31 160 LEU A N 1
ATOM 1230 C CA . LEU A 1 160 ? -6.932 -5.204 8.409 1.00 98.31 160 LEU A CA 1
ATOM 1231 C C . LEU A 1 160 ? -7.211 -5.704 6.993 1.00 98.31 160 LEU A C 1
ATOM 1233 O O . LEU A 1 160 ? -6.291 -5.748 6.179 1.00 98.31 160 LEU A O 1
ATOM 1237 N N . GLU A 1 161 ? -8.465 -6.026 6.673 1.00 98.25 161 GLU A N 1
ATOM 1238 C CA . GLU A 1 161 ? -8.828 -6.485 5.332 1.00 98.25 161 GLU A CA 1
ATOM 1239 C C . GLU A 1 161 ? -8.646 -5.377 4.287 1.00 98.25 161 GLU A C 1
ATOM 1241 O O . GLU A 1 161 ? -8.122 -5.612 3.199 1.00 98.25 161 GLU A O 1
ATOM 1246 N N . LYS A 1 162 ? -8.998 -4.132 4.629 1.00 98.56 162 LYS A N 1
ATOM 1247 C CA . LYS A 1 162 ? -8.740 -2.977 3.762 1.00 98.56 162 LYS A CA 1
ATOM 1248 C C . LYS A 1 162 ? -7.242 -2.801 3.495 1.00 98.56 162 LYS A C 1
ATOM 1250 O O . LYS A 1 162 ? -6.843 -2.726 2.338 1.00 98.56 162 LYS A O 1
ATOM 1255 N N . LEU A 1 163 ? -6.417 -2.787 4.543 1.00 98.56 163 LEU A N 1
ATOM 1256 C CA . LEU A 1 163 ? -4.964 -2.643 4.418 1.00 98.56 163 LEU A CA 1
ATOM 1257 C C . LEU A 1 163 ? -4.341 -3.799 3.628 1.00 98.56 163 LEU A C 1
ATOM 1259 O O . LEU A 1 163 ? -3.454 -3.576 2.809 1.00 98.56 163 LEU A O 1
ATOM 1263 N N . ARG A 1 164 ? -4.821 -5.029 3.832 1.00 98.44 164 ARG A N 1
ATOM 1264 C CA . ARG A 1 164 ? -4.400 -6.206 3.065 1.00 98.44 164 ARG A CA 1
ATOM 1265 C C . ARG A 1 164 ? -4.683 -6.029 1.571 1.00 98.44 164 ARG A C 1
ATOM 1267 O O . ARG A 1 164 ? -3.799 -6.290 0.757 1.00 98.44 164 ARG A O 1
ATOM 1274 N N . ASN A 1 165 ? -5.876 -5.551 1.220 1.00 98.62 165 ASN A N 1
ATOM 1275 C CA . ASN A 1 165 ? -6.255 -5.279 -0.167 1.00 98.62 165 ASN A CA 1
ATOM 1276 C C . ASN A 1 165 ? -5.428 -4.142 -0.782 1.00 98.62 165 ASN A C 1
ATOM 1278 O O . ASN A 1 165 ? -4.972 -4.267 -1.918 1.00 98.62 165 ASN A O 1
ATOM 1282 N N . ASP A 1 166 ? -5.172 -3.071 -0.027 1.00 98.56 166 ASP A N 1
ATOM 1283 C CA . ASP A 1 166 ? -4.325 -1.959 -0.473 1.00 98.56 166 ASP A CA 1
ATOM 1284 C C . ASP A 1 166 ? -2.880 -2.425 -0.734 1.00 98.56 166 ASP A C 1
ATOM 1286 O O . ASP A 1 166 ? -2.282 -2.058 -1.747 1.00 98.56 166 ASP A O 1
ATOM 1290 N N . ILE A 1 167 ? -2.329 -3.291 0.127 1.00 98.69 167 ILE A N 1
ATOM 1291 C CA . ILE A 1 167 ? -1.002 -3.898 -0.067 1.00 98.69 167 ILE A CA 1
ATOM 1292 C C . ILE A 1 167 ? -0.962 -4.743 -1.341 1.00 98.69 167 ILE A C 1
ATOM 1294 O O . ILE A 1 167 ? -0.023 -4.608 -2.127 1.00 98.69 167 ILE A O 1
ATOM 1298 N N . GLU A 1 168 ? -1.956 -5.602 -1.565 1.00 98.56 168 GLU A N 1
ATOM 1299 C CA . GLU A 1 168 ? -1.974 -6.463 -2.751 1.00 98.56 168 GLU A CA 1
ATOM 1300 C C . GLU A 1 168 ? -2.127 -5.638 -4.037 1.00 98.56 168 GLU A C 1
ATOM 1302 O O . GLU A 1 168 ? -1.436 -5.886 -5.029 1.00 98.56 168 GLU A O 1
ATOM 1307 N N . LYS A 1 169 ? -2.945 -4.579 -3.995 1.00 98.62 169 LYS A N 1
ATOM 1308 C CA . LYS A 1 169 ? -3.075 -3.624 -5.096 1.00 98.62 169 LYS A CA 1
ATOM 1309 C C . LYS A 1 169 ? -1.743 -2.939 -5.400 1.00 98.62 169 LYS A C 1
ATOM 1311 O O . LYS A 1 169 ? -1.268 -3.040 -6.530 1.00 98.62 169 LYS A O 1
ATOM 1316 N N . MET A 1 170 ? -1.095 -2.328 -4.403 1.00 98.69 170 MET A N 1
ATOM 1317 C CA . MET A 1 170 ? 0.216 -1.688 -4.583 1.00 98.69 170 MET A CA 1
ATOM 1318 C C . MET A 1 170 ? 1.266 -2.672 -5.109 1.00 98.69 170 MET A C 1
ATOM 1320 O O . MET A 1 170 ? 2.064 -2.329 -5.977 1.00 98.69 170 MET A O 1
ATOM 1324 N N . ARG A 1 171 ? 1.259 -3.917 -4.619 1.00 98.44 171 ARG A N 1
ATOM 1325 C CA . ARG A 1 171 ? 2.164 -4.970 -5.092 1.00 98.44 171 ARG A CA 1
ATOM 1326 C C . ARG A 1 171 ? 1.954 -5.270 -6.576 1.00 98.44 171 ARG A C 1
ATOM 1328 O O . ARG A 1 171 ? 2.935 -5.424 -7.305 1.00 98.44 171 ARG A O 1
ATOM 1335 N N . SER A 1 172 ? 0.700 -5.362 -7.017 1.00 98.50 172 SER A N 1
ATOM 1336 C CA . SER A 1 172 ? 0.364 -5.608 -8.422 1.00 98.50 172 SER A CA 1
ATOM 1337 C C . SER A 1 172 ? 0.779 -4.443 -9.329 1.00 98.50 172 SER A C 1
ATOM 1339 O O . SER A 1 172 ? 1.403 -4.676 -10.364 1.00 98.50 172 SER A O 1
ATOM 1341 N N . GLU A 1 173 ? 0.533 -3.202 -8.900 1.00 98.56 173 GLU A N 1
ATOM 1342 C CA . GLU A 1 173 ? 0.915 -1.987 -9.627 1.00 98.56 173 GLU A CA 1
ATOM 1343 C C . GLU A 1 173 ? 2.437 -1.862 -9.748 1.00 98.56 173 GLU A C 1
ATOM 1345 O O . GLU A 1 173 ? 2.955 -1.654 -10.843 1.00 98.56 173 GLU A O 1
ATOM 1350 N N . LEU A 1 174 ? 3.174 -2.076 -8.653 1.00 98.69 174 LEU A N 1
ATOM 1351 C CA . LEU A 1 174 ? 4.638 -2.053 -8.668 1.00 98.69 174 LEU A CA 1
ATOM 1352 C C . LEU A 1 174 ? 5.218 -3.106 -9.605 1.00 98.69 174 LEU A C 1
ATOM 1354 O O . LEU A 1 174 ? 6.159 -2.825 -10.342 1.00 98.69 174 LEU A O 1
ATOM 1358 N N . ARG A 1 175 ? 4.663 -4.321 -9.595 1.00 98.50 175 ARG A N 1
ATOM 1359 C CA . ARG A 1 175 ? 5.115 -5.381 -10.496 1.00 98.50 175 ARG A CA 1
ATOM 1360 C C . ARG A 1 175 ? 4.882 -5.004 -11.957 1.00 98.50 175 ARG A C 1
ATOM 1362 O O . ARG A 1 175 ? 5.782 -5.181 -12.770 1.00 98.50 175 ARG A O 1
ATOM 1369 N N . TYR A 1 176 ? 3.714 -4.445 -12.264 1.00 98.69 176 TYR A N 1
ATOM 1370 C CA . TYR A 1 176 ? 3.404 -3.962 -13.604 1.00 98.69 176 TYR A CA 1
ATOM 1371 C C . TYR A 1 176 ? 4.363 -2.852 -14.054 1.00 98.69 176 TYR A C 1
ATOM 1373 O O . TYR A 1 176 ? 4.897 -2.924 -15.158 1.00 98.69 176 TYR A O 1
ATOM 1381 N N . GLU A 1 177 ? 4.636 -1.858 -13.204 1.00 98.69 177 GLU A N 1
ATOM 1382 C CA . GLU A 1 177 ? 5.582 -0.784 -13.531 1.00 98.69 177 GLU A CA 1
ATOM 1383 C C . GLU A 1 177 ? 7.013 -1.312 -13.713 1.00 98.69 177 GLU A C 1
ATOM 1385 O O . GLU A 1 177 ? 7.699 -0.903 -14.646 1.00 98.69 177 GLU A O 1
ATOM 1390 N N . VAL A 1 178 ? 7.461 -2.277 -12.901 1.00 98.50 178 VAL A N 1
ATOM 1391 C CA . VAL A 1 178 ? 8.767 -2.934 -13.090 1.00 98.50 178 VAL A CA 1
ATOM 1392 C C . VAL A 1 178 ? 8.833 -3.665 -14.430 1.00 98.50 178 VAL A C 1
ATOM 1394 O O . VAL A 1 178 ? 9.807 -3.494 -15.167 1.00 98.50 178 VAL A O 1
ATOM 1397 N N . ASP A 1 179 ? 7.811 -4.450 -14.771 1.00 98.50 179 ASP A N 1
ATOM 1398 C CA . ASP A 1 179 ? 7.765 -5.202 -16.030 1.00 98.50 179 ASP A CA 1
ATOM 1399 C C . ASP A 1 179 ? 7.745 -4.247 -17.236 1.00 98.50 179 ASP A C 1
ATOM 1401 O O . ASP A 1 179 ? 8.495 -4.427 -18.200 1.00 98.50 179 ASP A O 1
ATOM 1405 N N . LYS A 1 180 ? 6.950 -3.176 -17.149 1.00 98.62 180 LYS A N 1
ATOM 1406 C CA . LYS A 1 180 ? 6.856 -2.118 -18.159 1.00 98.62 180 LYS A CA 1
ATOM 1407 C C . LYS A 1 180 ? 8.182 -1.379 -18.344 1.00 98.62 180 LYS A C 1
ATOM 1409 O O . LYS A 1 180 ? 8.629 -1.227 -19.480 1.00 98.62 180 LYS A O 1
ATOM 1414 N N . LEU A 1 181 ? 8.828 -0.944 -17.260 1.00 98.56 181 LEU A N 1
ATOM 1415 C CA . LEU A 1 181 ? 10.127 -0.263 -17.313 1.00 98.56 181 LEU A CA 1
ATOM 1416 C C . LEU A 1 181 ? 11.217 -1.182 -17.864 1.00 98.56 181 LEU A C 1
ATOM 1418 O O . LEU A 1 181 ? 12.010 -0.757 -18.699 1.00 98.56 181 LEU A O 1
ATOM 1422 N N . THR A 1 182 ? 11.225 -2.451 -17.458 1.00 98.38 182 THR A N 1
ATOM 1423 C CA . THR A 1 182 ? 12.184 -3.446 -17.955 1.00 98.38 182 THR A CA 1
ATOM 1424 C C . THR A 1 182 ? 12.010 -3.682 -19.457 1.00 98.38 182 THR A C 1
ATOM 1426 O O . THR A 1 182 ? 12.994 -3.729 -20.201 1.00 98.38 182 THR A O 1
ATOM 1429 N N . ALA A 1 183 ? 10.765 -3.802 -19.932 1.00 98.25 183 ALA A N 1
ATOM 1430 C CA . ALA A 1 183 ? 10.466 -3.929 -21.355 1.00 98.25 183 ALA A CA 1
ATOM 1431 C C . ALA A 1 183 ? 10.861 -2.667 -22.141 1.00 98.25 183 ALA A C 1
ATOM 1433 O O . ALA A 1 183 ? 11.479 -2.789 -23.200 1.00 98.25 183 ALA A O 1
ATOM 1434 N N . GLY A 1 184 ? 10.569 -1.479 -21.598 1.00 98.44 184 GLY A N 1
ATOM 1435 C CA . GLY A 1 184 ? 10.965 -0.191 -22.172 1.00 98.44 184 GLY A CA 1
ATOM 1436 C C . GLY A 1 184 ? 12.480 -0.063 -22.312 1.00 98.44 184 GLY A C 1
ATOM 1437 O O . GLY A 1 184 ? 12.982 0.109 -23.416 1.00 98.44 184 GLY A O 1
ATOM 1438 N N . GLN A 1 185 ? 13.227 -0.291 -21.231 1.00 98.50 185 GLN A N 1
ATOM 1439 C CA . GLN A 1 185 ? 14.692 -0.253 -21.252 1.00 98.50 185 GLN A CA 1
ATOM 1440 C C . GLN A 1 185 ? 15.289 -1.258 -22.242 1.00 98.50 185 GLN A C 1
ATOM 1442 O O . GLN A 1 185 ? 16.248 -0.952 -22.952 1.00 98.50 185 GLN A O 1
ATOM 1447 N N . ARG A 1 186 ? 14.729 -2.472 -22.319 1.00 98.31 186 ARG A N 1
ATOM 1448 C CA . ARG A 1 186 ? 15.178 -3.471 -23.295 1.00 98.31 186 ARG A CA 1
ATOM 1449 C C . ARG A 1 186 ? 14.924 -3.003 -24.727 1.00 98.31 186 ARG A C 1
ATOM 1451 O O . ARG A 1 186 ? 15.762 -3.265 -25.590 1.00 98.31 186 ARG A O 1
ATOM 1458 N N . LEU A 1 187 ? 13.793 -2.357 -25.000 1.00 98.44 187 LEU A N 1
ATOM 1459 C CA . LEU A 1 187 ? 13.495 -1.791 -26.313 1.00 98.44 187 LEU A CA 1
ATOM 1460 C C . LEU A 1 187 ? 14.477 -0.668 -26.659 1.00 98.44 187 LEU A C 1
ATOM 1462 O O . LEU A 1 187 ? 15.102 -0.743 -27.714 1.00 98.44 187 LEU A O 1
ATOM 1466 N N . ASP A 1 188 ? 14.685 0.286 -25.752 1.00 98.19 188 ASP A N 1
ATOM 1467 C CA . ASP A 1 188 ? 15.603 1.416 -25.943 1.00 98.19 188 ASP A CA 1
ATOM 1468 C C . ASP A 1 188 ? 17.017 0.936 -26.291 1.00 98.19 188 ASP A C 1
ATOM 1470 O O . ASP A 1 188 ? 17.610 1.369 -27.278 1.00 98.19 188 ASP A O 1
ATOM 1474 N N . LEU A 1 189 ? 17.535 -0.046 -25.544 1.00 98.19 189 LEU A N 1
ATOM 1475 C CA . LEU A 1 189 ? 18.847 -0.638 -25.815 1.00 98.19 189 LEU A CA 1
ATOM 1476 C C . LEU A 1 189 ? 18.911 -1.348 -27.170 1.00 98.19 189 LEU A C 1
ATOM 1478 O O . LEU A 1 189 ? 19.957 -1.337 -27.819 1.00 98.19 189 LEU A O 1
ATOM 1482 N N . ASN A 1 190 ? 17.828 -2.000 -27.598 1.00 97.94 190 ASN A N 1
ATOM 1483 C CA . ASN A 1 190 ? 17.792 -2.659 -28.902 1.00 97.94 190 ASN A CA 1
ATOM 1484 C C . ASN A 1 190 ? 17.743 -1.647 -30.049 1.00 97.94 190 ASN A C 1
ATOM 1486 O O . ASN A 1 190 ? 18.431 -1.855 -31.048 1.00 97.94 190 ASN A O 1
ATOM 1490 N N . LEU A 1 191 ? 16.978 -0.563 -29.900 1.00 98.19 191 LEU A N 1
ATOM 1491 C CA . LEU A 1 191 ? 16.918 0.518 -30.883 1.00 98.19 191 LEU A CA 1
ATOM 1492 C C . LEU A 1 191 ? 18.269 1.224 -31.000 1.00 98.19 191 LEU A C 1
ATOM 1494 O O . LEU A 1 191 ? 18.786 1.368 -32.105 1.00 98.19 191 LEU A O 1
ATOM 1498 N N . GLU A 1 192 ? 18.891 1.568 -29.873 1.00 98.31 192 GLU A N 1
ATOM 1499 C CA . GLU A 1 192 ? 20.200 2.224 -29.870 1.00 98.31 192 GLU A CA 1
ATOM 1500 C C . GLU A 1 192 ? 21.294 1.305 -30.428 1.00 98.31 192 GLU A C 1
ATOM 1502 O O . GLU A 1 192 ? 22.135 1.730 -31.218 1.00 98.31 192 GLU A O 1
ATOM 1507 N N . ARG A 1 193 ? 21.243 0.003 -30.117 1.00 98.00 193 ARG A N 1
ATOM 1508 C CA . ARG A 1 193 ? 22.129 -0.992 -30.737 1.00 98.00 193 ARG A CA 1
ATOM 1509 C C . ARG A 1 193 ? 21.915 -1.090 -32.249 1.00 98.00 193 ARG A C 1
ATOM 1511 O O . ARG A 1 193 ? 22.891 -1.294 -32.967 1.00 98.00 193 ARG A O 1
ATOM 1518 N N . GLY A 1 194 ? 20.674 -0.991 -32.725 1.00 98.06 194 GLY A N 1
ATOM 1519 C CA . GLY A 1 194 ? 20.356 -0.930 -34.154 1.00 98.06 194 GLY A CA 1
ATOM 1520 C C . GLY A 1 194 ? 20.992 0.294 -34.804 1.00 98.06 194 GLY A C 1
ATOM 1521 O O . GLY A 1 194 ? 21.797 0.152 -35.718 1.00 98.06 194 GLY A O 1
ATOM 1522 N N . ARG A 1 195 ? 20.749 1.474 -34.229 1.00 98.06 195 ARG A N 1
ATOM 1523 C CA . ARG A 1 195 ? 21.295 2.750 -34.702 1.00 98.06 195 ARG A CA 1
ATOM 1524 C C . ARG A 1 195 ? 22.825 2.758 -34.767 1.00 98.06 195 ARG A C 1
ATOM 1526 O O . ARG A 1 195 ? 23.389 3.211 -35.755 1.00 98.06 195 ARG A O 1
ATOM 1533 N N . ILE A 1 196 ? 23.504 2.216 -33.752 1.00 98.25 196 ILE A N 1
ATOM 1534 C CA . ILE A 1 196 ? 24.972 2.091 -33.745 1.00 98.25 196 ILE A CA 1
ATOM 1535 C C . ILE A 1 196 ? 25.461 1.177 -34.876 1.00 98.25 196 ILE A C 1
ATOM 1537 O O . ILE A 1 196 ? 26.494 1.462 -35.477 1.00 98.25 196 ILE A O 1
ATOM 1541 N N . ARG A 1 197 ? 24.753 0.080 -35.182 1.00 98.19 197 ARG A N 1
ATOM 1542 C CA . ARG A 1 197 ? 25.128 -0.795 -36.307 1.00 98.19 197 ARG A CA 1
ATOM 1543 C C . ARG A 1 197 ? 24.964 -0.097 -37.650 1.00 98.19 197 ARG A C 1
ATOM 1545 O O . ARG A 1 197 ? 25.834 -0.268 -38.496 1.00 98.19 197 ARG A O 1
ATOM 1552 N N . ASP A 1 198 ? 23.889 0.663 -37.829 1.00 98.06 198 ASP A N 1
ATOM 1553 C CA . ASP A 1 198 ? 23.639 1.396 -39.072 1.00 98.06 198 ASP A CA 1
ATOM 1554 C C . ASP A 1 198 ? 24.697 2.489 -39.283 1.00 98.06 198 ASP A C 1
ATOM 1556 O O . ASP A 1 198 ? 25.288 2.576 -40.358 1.00 98.06 198 ASP A O 1
ATOM 1560 N N . GLU A 1 199 ? 25.021 3.250 -38.232 1.00 98.19 199 GLU A N 1
ATOM 1561 C CA . GLU A 1 199 ? 26.098 4.249 -38.252 1.00 98.19 199 GLU A CA 1
ATOM 1562 C C . GLU A 1 199 ? 27.460 3.605 -38.560 1.00 98.19 199 GLU A C 1
ATOM 1564 O O . GLU A 1 199 ? 28.208 4.087 -39.409 1.00 98.19 199 GLU A O 1
ATOM 1569 N N . LEU A 1 200 ? 27.764 2.463 -37.930 1.00 98.00 200 LEU A N 1
ATOM 1570 C CA . LEU A 1 200 ? 28.995 1.713 -38.189 1.00 98.00 200 LEU A CA 1
ATOM 1571 C C . LEU A 1 200 ? 29.059 1.204 -39.637 1.00 98.00 200 LEU A C 1
ATOM 1573 O O . LEU A 1 200 ? 30.120 1.251 -40.261 1.00 98.00 200 LEU A O 1
ATOM 1577 N N . ALA A 1 201 ? 27.943 0.718 -40.184 1.00 97.62 201 ALA A N 1
ATOM 1578 C CA . ALA A 1 201 ? 27.867 0.272 -41.571 1.00 97.62 201 ALA A CA 1
ATOM 1579 C C . ALA A 1 201 ? 28.084 1.438 -42.547 1.00 97.62 201 ALA A C 1
ATOM 1581 O O . ALA A 1 201 ? 28.823 1.277 -43.521 1.00 97.62 201 ALA A O 1
ATOM 1582 N N . ASN A 1 202 ? 27.508 2.610 -42.259 1.00 98.19 202 ASN A N 1
ATOM 1583 C CA . ASN A 1 202 ? 27.720 3.818 -43.052 1.00 98.19 202 ASN A CA 1
ATOM 1584 C C . ASN A 1 202 ? 29.196 4.253 -43.033 1.00 98.19 202 ASN A C 1
ATOM 1586 O O . ASN A 1 202 ? 29.806 4.404 -44.090 1.00 98.19 202 ASN A O 1
ATOM 1590 N N . GLN A 1 203 ? 29.811 4.341 -41.849 1.00 98.00 203 GLN A N 1
ATOM 1591 C CA . GLN A 1 203 ? 31.234 4.682 -41.710 1.00 98.00 203 GLN A CA 1
ATOM 1592 C C . GLN A 1 203 ? 32.153 3.682 -42.421 1.00 98.00 203 GLN A C 1
ATOM 1594 O O . GLN A 1 203 ? 33.146 4.070 -43.041 1.00 98.00 203 GLN A O 1
ATOM 1599 N N . ASN A 1 204 ? 31.829 2.388 -42.375 1.00 97.81 204 ASN A N 1
ATOM 1600 C CA . ASN A 1 204 ? 32.589 1.366 -43.089 1.00 97.81 204 ASN A CA 1
ATOM 1601 C C . ASN A 1 204 ? 32.468 1.520 -44.619 1.00 97.81 204 ASN A C 1
ATOM 1603 O O . ASN A 1 204 ? 33.455 1.362 -45.344 1.00 97.81 204 ASN A O 1
ATOM 1607 N N . ALA A 1 205 ? 31.279 1.871 -45.121 1.00 97.62 205 ALA A N 1
ATOM 1608 C CA . ALA A 1 205 ? 31.060 2.151 -46.539 1.00 97.62 205 ALA A CA 1
ATOM 1609 C C . ALA A 1 205 ? 31.814 3.410 -46.998 1.00 97.62 205 ALA A C 1
ATOM 1611 O O . ALA A 1 205 ? 32.470 3.382 -48.042 1.00 97.62 205 ALA A O 1
ATOM 1612 N N . GLU A 1 206 ? 31.783 4.484 -46.205 1.00 98.06 206 GLU A N 1
ATOM 1613 C CA . GLU A 1 206 ? 32.558 5.705 -46.453 1.00 98.06 206 GLU A CA 1
ATOM 1614 C C . GLU A 1 206 ? 34.062 5.419 -46.459 1.00 98.06 206 GLU A C 1
ATOM 1616 O O . GLU A 1 206 ? 34.752 5.783 -47.412 1.00 98.06 206 GLU A O 1
ATOM 1621 N N . THR A 1 207 ? 34.560 4.682 -45.462 1.00 98.06 207 THR A N 1
ATOM 1622 C CA . THR A 1 207 ? 35.969 4.268 -45.374 1.00 98.06 207 THR A CA 1
ATOM 1623 C C . THR A 1 207 ? 36.377 3.476 -46.614 1.00 98.06 207 THR A C 1
ATOM 1625 O O . THR A 1 207 ? 37.365 3.809 -47.261 1.00 98.06 207 THR A O 1
ATOM 1628 N N . THR A 1 208 ? 35.568 2.493 -47.019 1.00 98.00 208 THR A N 1
ATOM 1629 C CA . THR A 1 208 ? 35.815 1.694 -48.229 1.00 98.00 208 THR A CA 1
ATOM 1630 C C . THR A 1 208 ? 35.798 2.560 -49.495 1.00 98.00 208 THR A C 1
ATOM 1632 O O . THR A 1 208 ? 36.610 2.364 -50.401 1.00 98.00 208 THR A O 1
ATOM 1635 N N . ASN A 1 209 ? 34.897 3.543 -49.588 1.00 97.94 209 ASN A N 1
ATOM 1636 C CA . ASN A 1 209 ? 34.858 4.483 -50.710 1.00 97.94 209 ASN A CA 1
ATOM 1637 C C . ASN A 1 209 ? 36.133 5.334 -50.782 1.00 97.94 209 ASN A C 1
ATOM 1639 O O . ASN A 1 209 ? 36.694 5.490 -51.868 1.00 97.94 209 ASN A O 1
ATOM 1643 N N . LEU A 1 210 ? 36.595 5.851 -49.641 1.00 97.88 210 LEU A N 1
ATOM 1644 C CA . LEU A 1 210 ? 37.825 6.633 -49.537 1.00 97.88 210 LEU A CA 1
ATOM 1645 C C . LEU A 1 210 ? 39.054 5.790 -49.885 1.00 97.88 210 LEU A C 1
ATOM 1647 O O . LEU A 1 210 ? 39.870 6.240 -50.684 1.00 97.88 210 LEU A O 1
ATOM 1651 N N . THR A 1 211 ? 39.158 4.559 -49.376 1.00 97.44 211 THR A N 1
ATOM 1652 C CA . THR A 1 211 ? 40.236 3.627 -49.742 1.00 97.44 211 THR A CA 1
ATOM 1653 C C . THR A 1 211 ? 40.258 3.379 -51.250 1.00 97.44 211 THR A C 1
ATOM 1655 O O . THR A 1 211 ? 41.292 3.559 -51.883 1.00 97.44 211 THR A O 1
ATOM 1658 N N . ASN A 1 212 ? 39.102 3.098 -51.862 1.00 97.50 212 ASN A N 1
ATOM 1659 C CA . ASN A 1 212 ? 39.010 2.903 -53.312 1.00 97.50 212 ASN A CA 1
ATOM 1660 C C . ASN A 1 212 ? 39.394 4.158 -54.118 1.00 97.50 212 ASN A C 1
ATOM 1662 O O . ASN A 1 212 ? 39.934 4.045 -55.219 1.00 97.50 212 ASN A O 1
ATOM 1666 N N . LYS A 1 213 ? 39.081 5.363 -53.621 1.00 98.00 213 LYS A N 1
ATOM 1667 C CA . LYS A 1 213 ? 39.510 6.622 -54.253 1.00 98.00 213 LYS A CA 1
ATOM 1668 C C . LYS A 1 213 ? 41.022 6.802 -54.150 1.00 98.00 213 LYS A C 1
ATOM 1670 O O . LYS A 1 213 ? 41.647 7.091 -55.166 1.00 98.00 213 LYS A O 1
ATOM 1675 N N . LEU A 1 214 ? 41.594 6.567 -52.970 1.00 97.38 214 LEU A N 1
ATOM 1676 C CA . LEU A 1 214 ? 43.038 6.628 -52.749 1.00 97.38 214 LEU A CA 1
ATOM 1677 C C . LEU A 1 214 ? 43.787 5.647 -53.654 1.00 97.38 214 LEU A C 1
ATOM 1679 O O . LEU A 1 214 ? 44.741 6.049 -54.311 1.00 97.38 214 LEU A O 1
ATOM 1683 N N . ASP A 1 215 ? 43.325 4.402 -53.774 1.00 97.44 215 ASP A N 1
ATOM 1684 C CA . ASP A 1 215 ? 43.954 3.415 -54.659 1.00 97.44 215 ASP A CA 1
ATOM 1685 C C . ASP A 1 215 ? 43.938 3.871 -56.126 1.00 97.44 215 ASP A C 1
ATOM 1687 O O . ASP A 1 215 ? 44.941 3.758 -56.835 1.00 97.44 215 ASP A O 1
ATOM 1691 N N . ARG A 1 216 ? 42.824 4.456 -56.589 1.00 97.00 216 ARG A N 1
ATOM 1692 C CA . ARG A 1 216 ? 42.734 5.024 -57.945 1.00 97.00 216 ARG A CA 1
ATOM 1693 C C . ARG A 1 216 ? 43.708 6.181 -58.148 1.00 97.00 216 ARG A C 1
ATOM 1695 O O . ARG A 1 216 ? 44.368 6.221 -59.184 1.00 97.00 216 ARG A O 1
ATOM 1702 N N . GLU A 1 217 ? 43.811 7.099 -57.189 1.00 97.69 217 GLU A N 1
ATOM 1703 C CA . GLU A 1 217 ? 44.763 8.214 -57.251 1.00 97.69 217 GLU A CA 1
ATOM 1704 C C . GLU A 1 217 ? 46.214 7.717 -57.243 1.00 97.69 217 GLU A C 1
ATOM 1706 O O . GLU A 1 217 ? 47.016 8.178 -58.053 1.00 97.69 217 GLU A O 1
ATOM 1711 N N . ILE A 1 218 ? 46.543 6.713 -56.423 1.00 97.62 218 ILE A N 1
ATOM 1712 C CA . ILE A 1 218 ? 47.868 6.074 -56.401 1.00 97.62 218 ILE A CA 1
ATOM 1713 C C . ILE A 1 218 ? 48.200 5.466 -57.768 1.00 97.62 218 ILE A C 1
ATOM 1715 O O . ILE A 1 218 ? 49.297 5.683 -58.291 1.00 97.62 218 ILE A O 1
ATOM 1719 N N . HIS A 1 219 ? 47.268 4.729 -58.378 1.00 97.19 219 HIS A N 1
ATOM 1720 C CA . HIS A 1 219 ? 47.471 4.153 -59.708 1.00 97.19 219 HIS A CA 1
ATOM 1721 C C . HIS A 1 219 ? 47.623 5.225 -60.794 1.00 97.19 219 HIS A C 1
ATOM 1723 O O . HIS A 1 219 ? 48.502 5.102 -61.649 1.00 97.19 219 HIS A O 1
ATOM 1729 N N . ALA A 1 220 ? 46.821 6.291 -60.742 1.00 97.00 220 ALA A N 1
ATOM 1730 C CA . ALA A 1 220 ? 46.920 7.412 -61.672 1.00 97.00 220 ALA A CA 1
ATOM 1731 C C . ALA A 1 220 ? 48.269 8.140 -61.549 1.00 97.00 220 ALA A C 1
ATOM 1733 O O . ALA A 1 220 ? 48.937 8.367 -62.558 1.00 97.00 220 ALA A O 1
ATOM 1734 N N . LEU A 1 221 ? 48.710 8.446 -60.324 1.00 97.56 221 LEU A N 1
ATOM 1735 C CA . LEU A 1 221 ? 50.010 9.071 -60.062 1.00 97.56 221 LEU A CA 1
ATOM 1736 C C . LEU A 1 221 ? 51.167 8.175 -60.511 1.00 97.56 221 LEU A C 1
ATOM 1738 O O . LEU A 1 221 ? 52.109 8.659 -61.136 1.00 97.56 221 LEU A O 1
ATOM 1742 N N . ARG A 1 222 ? 51.092 6.861 -60.263 1.00 96.62 222 ARG A N 1
ATOM 1743 C CA . ARG A 1 222 ? 52.102 5.910 -60.748 1.00 96.62 222 ARG A CA 1
ATOM 1744 C C . ARG A 1 222 ? 52.194 5.921 -62.277 1.00 96.62 222 ARG A C 1
ATOM 1746 O O . ARG A 1 222 ? 53.302 5.992 -62.803 1.00 96.62 222 ARG A O 1
ATOM 1753 N N . ALA A 1 223 ? 51.061 5.908 -62.982 1.00 96.19 223 ALA A N 1
ATOM 1754 C CA . ALA A 1 223 ? 51.040 5.979 -64.443 1.00 96.19 223 ALA A CA 1
ATOM 1755 C C . ALA A 1 223 ? 51.633 7.299 -64.971 1.00 96.19 223 ALA A C 1
ATOM 1757 O O . ALA A 1 223 ? 52.409 7.288 -65.926 1.00 96.19 223 ALA A O 1
ATOM 1758 N N . GLN A 1 224 ? 51.330 8.432 -64.323 1.00 96.62 224 GLN A N 1
ATOM 1759 C CA . GLN A 1 224 ? 51.924 9.730 -64.668 1.00 96.62 224 GLN A CA 1
ATOM 1760 C C . GLN A 1 224 ? 53.443 9.747 -64.457 1.00 96.62 224 GLN A C 1
ATOM 1762 O O . GLN A 1 224 ? 54.169 10.244 -65.316 1.00 96.62 224 GLN A O 1
ATOM 1767 N N . ILE A 1 225 ? 53.939 9.172 -63.354 1.00 96.94 225 ILE A N 1
ATOM 1768 C CA . ILE A 1 225 ? 55.381 9.041 -63.093 1.00 96.94 225 ILE A CA 1
ATOM 1769 C C . ILE A 1 225 ? 56.048 8.166 -64.157 1.00 96.94 225 ILE A C 1
ATOM 1771 O O . ILE A 1 225 ? 57.121 8.514 -64.651 1.00 96.94 225 ILE A O 1
ATOM 1775 N N . GLU A 1 226 ? 55.435 7.044 -64.538 1.00 95.06 226 GLU A N 1
ATOM 1776 C CA . GLU A 1 226 ? 55.967 6.187 -65.600 1.00 95.06 226 GLU A CA 1
ATOM 1777 C C . GLU A 1 226 ? 56.031 6.917 -66.945 1.00 95.06 226 GLU A C 1
ATOM 1779 O O . GLU A 1 226 ? 57.068 6.862 -67.608 1.00 95.06 226 GLU A O 1
ATOM 1784 N N . ALA A 1 227 ? 54.985 7.659 -67.317 1.00 95.31 227 ALA A N 1
ATOM 1785 C CA . ALA A 1 227 ? 54.979 8.485 -68.522 1.00 95.31 227 ALA A CA 1
ATOM 1786 C C . ALA A 1 227 ? 56.069 9.573 -68.481 1.00 95.31 227 ALA A C 1
ATOM 1788 O O . ALA A 1 227 ? 56.854 9.695 -69.422 1.00 95.31 227 ALA A O 1
ATOM 1789 N N . ALA A 1 228 ? 56.188 10.306 -67.369 1.00 95.88 228 ALA A N 1
ATOM 1790 C CA . ALA A 1 228 ? 57.219 11.328 -67.183 1.00 95.88 228 ALA A CA 1
ATOM 1791 C C . ALA A 1 228 ? 58.639 10.741 -67.258 1.00 95.88 228 ALA A C 1
ATOM 1793 O O . ALA A 1 228 ? 59.531 11.345 -67.853 1.00 95.88 228 ALA A O 1
ATOM 1794 N N . LYS A 1 229 ? 58.852 9.531 -66.721 1.00 96.38 229 LYS A N 1
ATOM 1795 C CA . LYS A 1 229 ? 60.119 8.798 -66.854 1.00 96.38 229 LYS A CA 1
ATOM 1796 C C . LYS A 1 229 ? 60.459 8.537 -68.326 1.00 96.38 229 LYS A C 1
ATOM 1798 O O . LYS A 1 229 ? 61.604 8.750 -68.722 1.00 96.38 229 LYS A O 1
ATOM 1803 N N . TYR A 1 230 ? 59.495 8.092 -69.138 1.00 96.38 230 TYR A N 1
ATOM 1804 C CA . TYR A 1 230 ? 59.715 7.872 -70.573 1.00 96.38 230 TYR A CA 1
ATOM 1805 C C . TYR A 1 230 ? 60.014 9.172 -71.328 1.00 96.38 230 TYR A C 1
ATOM 1807 O O . TYR A 1 230 ? 60.903 9.174 -72.180 1.00 96.38 230 TYR A O 1
ATOM 1815 N N . GLU A 1 231 ? 59.349 10.278 -70.984 1.00 95.12 231 GLU A N 1
ATOM 1816 C CA . GLU A 1 231 ? 59.651 11.595 -71.560 1.00 95.12 231 GLU A CA 1
ATOM 1817 C C . GLU A 1 231 ? 61.090 12.029 -71.251 1.00 95.12 231 GLU A C 1
ATOM 1819 O O . GLU A 1 231 ? 61.828 12.401 -72.161 1.00 95.12 231 GLU A O 1
ATOM 1824 N N . VAL A 1 232 ? 61.552 11.895 -70.001 1.00 96.06 232 VAL A N 1
ATOM 1825 C CA . VAL A 1 232 ? 62.947 12.209 -69.632 1.00 96.06 232 VAL A CA 1
ATOM 1826 C C . VAL A 1 232 ? 63.943 11.350 -70.416 1.00 96.06 232 VAL A C 1
ATOM 1828 O O . VAL A 1 232 ? 64.913 11.880 -70.957 1.00 96.06 232 VAL A O 1
ATOM 1831 N N . ILE A 1 233 ? 63.698 10.039 -70.535 1.00 95.56 233 ILE A N 1
ATOM 1832 C CA . ILE A 1 233 ? 64.552 9.142 -71.333 1.00 95.56 233 ILE A CA 1
ATOM 1833 C C . ILE A 1 233 ? 64.606 9.606 -72.796 1.00 95.56 233 ILE A C 1
ATOM 1835 O O . ILE A 1 233 ? 65.689 9.676 -73.379 1.00 95.56 233 ILE A O 1
ATOM 1839 N N . LYS A 1 234 ? 63.461 9.968 -73.385 1.00 94.81 234 LYS A N 1
ATOM 1840 C CA . LYS A 1 234 ? 63.369 10.477 -74.760 1.00 94.81 234 LYS A CA 1
ATOM 1841 C C . LYS A 1 234 ? 64.171 11.769 -74.948 1.00 94.81 234 LYS A C 1
ATOM 1843 O O . LYS A 1 234 ? 64.910 11.873 -75.928 1.00 94.81 234 LYS A O 1
ATOM 1848 N N . TYR A 1 235 ? 64.088 12.712 -74.006 1.00 96.00 235 TYR A N 1
ATOM 1849 C CA . TYR A 1 235 ? 64.905 13.930 -74.025 1.00 96.00 235 TYR A CA 1
ATOM 1850 C C . TYR A 1 235 ? 66.404 13.620 -73.936 1.00 96.00 235 TYR A C 1
ATOM 1852 O O . TYR A 1 235 ? 67.166 14.154 -74.738 1.00 96.00 235 TYR A O 1
ATOM 1860 N N . CYS A 1 236 ? 66.830 12.725 -73.036 1.00 94.81 236 CYS A N 1
ATOM 1861 C CA . CYS A 1 236 ? 68.236 12.317 -72.917 1.00 94.81 236 CYS A CA 1
ATOM 1862 C C . CYS A 1 236 ? 68.781 11.696 -74.211 1.00 94.81 236 CYS A C 1
ATOM 1864 O O . CYS A 1 236 ? 69.896 12.003 -74.625 1.00 94.81 236 CYS A O 1
ATOM 1866 N N . ILE A 1 237 ? 68.001 10.837 -74.876 1.00 95.62 237 ILE A N 1
ATOM 1867 C CA . ILE A 1 237 ? 68.398 10.258 -76.168 1.00 95.62 237 ILE A CA 1
ATOM 1868 C C . ILE A 1 237 ? 68.526 11.365 -77.224 1.00 95.62 237 ILE A C 1
ATOM 1870 O O . ILE A 1 237 ? 69.523 11.413 -77.944 1.00 95.62 237 ILE A O 1
ATOM 1874 N N . GLY A 1 238 ? 67.555 12.281 -77.295 1.00 95.19 238 GLY A N 1
ATOM 1875 C CA . GLY A 1 238 ? 67.583 13.403 -78.235 1.00 95.19 238 GLY A CA 1
ATOM 1876 C C . GLY A 1 238 ? 68.795 14.321 -78.048 1.00 95.19 238 GLY A C 1
ATOM 1877 O O . GLY A 1 238 ? 69.433 14.697 -79.033 1.00 95.19 238 GLY A O 1
ATOM 1878 N N . THR A 1 239 ? 69.162 14.643 -76.803 1.00 95.12 239 THR A N 1
ATOM 1879 C CA . THR A 1 239 ? 70.334 15.486 -76.520 1.00 95.12 239 THR A CA 1
ATOM 1880 C C . THR A 1 239 ? 71.643 14.772 -76.832 1.00 95.12 239 THR A C 1
ATOM 1882 O O . THR A 1 239 ? 72.505 15.377 -77.468 1.00 95.12 239 THR A O 1
ATOM 1885 N N . LEU A 1 240 ? 71.787 13.490 -76.473 1.00 94.50 240 LEU A N 1
ATOM 1886 C CA . LEU A 1 240 ? 72.964 12.693 -76.835 1.00 94.50 240 LEU A CA 1
ATOM 1887 C C . LEU A 1 240 ? 73.167 12.661 -78.356 1.00 94.50 240 LEU A C 1
ATOM 1889 O O . LEU A 1 240 ? 74.261 12.959 -78.831 1.00 94.50 240 LEU A O 1
ATOM 1893 N N . VAL A 1 241 ? 72.106 12.390 -79.125 1.00 95.12 241 VAL A N 1
ATOM 1894 C CA . VAL A 1 241 ? 72.157 12.384 -80.597 1.00 95.12 241 VAL A CA 1
ATOM 1895 C C . VAL A 1 241 ? 72.504 13.768 -81.153 1.00 95.12 241 VAL A C 1
ATOM 1897 O O . VAL A 1 241 ? 73.338 13.865 -82.052 1.00 95.12 241 VAL A O 1
ATOM 1900 N N . SER A 1 242 ? 71.926 14.844 -80.610 1.00 94.62 242 SER A N 1
ATOM 1901 C CA . SER A 1 242 ? 72.242 16.215 -81.029 1.00 94.62 242 SER A CA 1
ATOM 1902 C C . SER A 1 242 ? 73.712 16.565 -80.789 1.00 94.62 242 SER A C 1
ATOM 1904 O O . SER A 1 242 ? 74.351 17.142 -81.666 1.00 94.62 242 SER A O 1
ATOM 1906 N N . ILE A 1 243 ? 74.266 16.209 -79.625 1.00 93.19 243 ILE A N 1
ATOM 1907 C CA . ILE A 1 243 ? 75.678 16.455 -79.303 1.00 93.19 243 ILE A CA 1
ATOM 1908 C C . ILE A 1 243 ? 76.578 15.651 -80.247 1.00 93.19 243 ILE A C 1
ATOM 1910 O O . ILE A 1 243 ? 77.520 16.210 -80.807 1.00 93.19 243 ILE A O 1
ATOM 1914 N N . SER A 1 244 ? 76.278 14.368 -80.482 1.00 93.56 244 SER A N 1
ATOM 1915 C CA . SER A 1 244 ? 77.031 13.538 -81.431 1.00 93.56 244 SER A CA 1
ATOM 1916 C C . SER A 1 244 ? 76.971 14.081 -82.862 1.00 93.56 244 SER A C 1
ATOM 1918 O O . SER A 1 244 ? 77.994 14.103 -83.544 1.00 93.56 244 SER A O 1
ATOM 1920 N N . ALA A 1 245 ? 75.812 14.563 -83.318 1.00 92.94 245 ALA A N 1
ATOM 1921 C CA . ALA A 1 245 ? 75.657 15.165 -84.641 1.00 92.94 245 ALA A CA 1
ATOM 1922 C C . ALA A 1 245 ? 76.492 16.447 -84.791 1.00 92.94 245 ALA A C 1
ATOM 1924 O O . ALA A 1 245 ? 77.193 16.608 -85.790 1.00 92.94 245 ALA A O 1
ATOM 1925 N N . VAL A 1 246 ? 76.470 17.324 -83.780 1.00 92.69 246 VAL A N 1
ATOM 1926 C CA . VAL A 1 246 ? 77.307 18.535 -83.749 1.00 92.69 246 VAL A CA 1
ATOM 1927 C C . VAL A 1 246 ? 78.793 18.164 -83.728 1.00 92.69 246 VAL A C 1
ATOM 1929 O O . VAL A 1 246 ? 79.565 18.712 -84.510 1.00 92.69 246 VAL A O 1
ATOM 1932 N N . GLY A 1 247 ? 79.198 17.195 -82.902 1.00 91.56 247 GLY A N 1
ATOM 1933 C CA . GLY A 1 247 ? 80.582 16.716 -82.843 1.00 91.56 247 GLY A CA 1
ATOM 1934 C C . GLY A 1 247 ? 81.083 16.165 -84.183 1.00 91.56 247 GLY A C 1
ATOM 1935 O O . GLY A 1 247 ? 82.174 16.520 -84.626 1.00 91.56 247 GLY A O 1
ATOM 1936 N N . LEU A 1 248 ? 80.267 15.361 -84.875 1.00 89.19 248 LEU A N 1
ATOM 1937 C CA . LEU A 1 248 ? 80.581 14.867 -86.221 1.00 89.19 248 LEU A CA 1
ATOM 1938 C C . LEU A 1 248 ? 80.659 15.996 -87.259 1.00 89.19 248 LEU A C 1
ATOM 1940 O O . LEU A 1 248 ? 81.530 15.960 -88.128 1.00 89.19 248 LEU A O 1
ATOM 1944 N N . ALA A 1 249 ? 79.780 16.998 -87.177 1.00 90.12 249 ALA A N 1
ATOM 1945 C CA . ALA A 1 249 ? 79.814 18.156 -88.069 1.00 90.12 249 ALA A CA 1
ATOM 1946 C C . ALA A 1 249 ? 81.104 18.976 -87.898 1.00 90.12 249 ALA A C 1
ATOM 1948 O O . ALA A 1 249 ? 81.712 19.368 -88.890 1.00 90.12 249 ALA A O 1
ATOM 1949 N N . VAL A 1 250 ? 81.558 19.178 -86.656 1.00 91.38 250 VAL A N 1
ATOM 1950 C CA . VAL A 1 250 ? 82.829 19.863 -86.368 1.00 91.38 250 VAL A CA 1
ATOM 1951 C C . VAL A 1 250 ? 84.022 19.047 -86.869 1.00 91.38 250 VAL A C 1
ATOM 1953 O O . VAL A 1 250 ? 84.886 19.604 -87.539 1.00 91.38 250 VAL A O 1
ATOM 1956 N N . LEU A 1 251 ? 84.062 17.731 -86.629 1.00 87.56 251 LEU A N 1
ATOM 1957 C CA . LEU A 1 251 ? 85.136 16.868 -87.148 1.00 87.56 251 LEU A CA 1
ATOM 1958 C C . LEU A 1 251 ? 85.237 16.909 -88.681 1.00 87.56 251 LEU A C 1
ATOM 1960 O O . LEU A 1 251 ? 86.345 16.934 -89.210 1.00 87.56 251 LEU A O 1
ATOM 1964 N N . ARG A 1 252 ? 84.099 16.976 -89.391 1.00 85.19 252 ARG A N 1
ATOM 1965 C CA . ARG A 1 252 ? 84.063 17.158 -90.854 1.00 85.19 252 ARG A CA 1
ATOM 1966 C C . ARG A 1 252 ? 84.571 18.518 -91.337 1.00 85.19 252 ARG A C 1
ATOM 1968 O O . ARG A 1 252 ? 84.943 18.610 -92.495 1.00 85.19 252 ARG A O 1
ATOM 1975 N N . LEU A 1 253 ? 84.539 19.565 -90.512 1.00 83.75 253 LEU A N 1
ATOM 1976 C CA . LEU A 1 253 ? 85.100 20.876 -90.870 1.00 83.75 253 LEU A CA 1
ATOM 1977 C C . LEU A 1 253 ? 86.617 20.952 -90.644 1.00 83.75 253 LEU A C 1
ATOM 1979 O O . LEU A 1 253 ? 87.276 21.770 -91.276 1.00 83.75 253 LEU A O 1
ATOM 1983 N N . TYR A 1 254 ? 87.160 20.134 -89.737 1.00 78.31 254 TYR A N 1
ATOM 1984 C CA . TYR A 1 254 ? 88.587 20.113 -89.388 1.00 78.31 254 TYR A CA 1
ATOM 1985 C C . TYR A 1 254 ? 89.406 19.022 -90.108 1.00 78.31 254 TYR A C 1
ATOM 1987 O O . TYR A 1 254 ? 90.629 19.023 -89.973 1.00 78.31 254 TYR A O 1
ATOM 1995 N N . THR A 1 255 ? 88.757 18.108 -90.841 1.00 69.69 255 THR A N 1
ATOM 1996 C CA . THR A 1 255 ? 89.394 17.080 -91.693 1.00 69.69 255 THR A CA 1
ATOM 1997 C C . THR A 1 255 ? 89.259 17.474 -93.154 1.00 69.69 255 THR A C 1
ATOM 1999 O O . THR A 1 255 ? 90.272 17.398 -93.879 1.00 69.69 255 THR A O 1
#

Sequence (255 aa):
MAVARRVVQLGANCGIRLSKSQGINASKVSAALLIDRSQINAGSVNFYSSEPYKSSAANKFDYRQISQLAKPNGKRAFLVDTLALVRRLEARGVPSEQAEAITSAITEVLNDSLENVAHSFVSRAEMQKSEMIQEANLSKFKSEVQSSQEHHFSLLQRELEKLRNDIEKMRSELRYEVDKLTAGQRLDLNLERGRIRDELANQNAETTNLTNKLDREIHALRAQIEAAKYEVIKYCIGTLVSISAVGLAVLRLYT

Organism: NCBI:txid62892

Secondary structure (DSSP, 8-state):
---------PPP-------------TTSGGGTT-----------------------S--------TTSS----S--S----HHHHHHHHHTTT--HHHHHHHHHHHHHHHHHHHHHHHTTS--HHHHHHHHHHHHHHHHHHHHHHHHHHHHHHHHHHHHHHHHHHHHHHHHHHHHHHHHHHHHHHHHHHHHHHHHHHHHHHHHHHHHHHHHHHHHHHHHHHHHHHHHHHHHHHHHHHHHHHHHHHHHHHHHHHH-